Protein AF-F2R884-F1 (afdb_monomer)

Structure (mmCIF, N/CA/C/O backbone):
data_AF-F2R884-F1
#
_entry.id   AF-F2R884-F1
#
loop_
_atom_site.group_PDB
_atom_site.id
_atom_site.type_symbol
_atom_site.label_atom_id
_atom_site.label_alt_id
_atom_site.label_comp_id
_atom_site.label_asym_id
_atom_site.label_entity_id
_atom_site.label_seq_id
_atom_site.pdbx_PDB_ins_code
_atom_site.Cartn_x
_atom_site.Cartn_y
_atom_site.Cartn_z
_atom_site.occupancy
_atom_site.B_iso_or_equiv
_atom_site.auth_seq_id
_atom_site.auth_comp_id
_atom_site.auth_asym_id
_atom_site.auth_atom_id
_atom_site.pdbx_PDB_model_num
ATOM 1 N N . MET A 1 1 ? 2.538 -40.568 57.320 1.00 50.12 1 MET A N 1
ATOM 2 C CA . MET A 1 1 ? 1.533 -40.924 56.294 1.00 50.12 1 MET A CA 1
ATOM 3 C C . MET A 1 1 ? 0.194 -40.373 56.749 1.00 50.12 1 MET A C 1
ATOM 5 O O . MET A 1 1 ? -0.393 -40.930 57.664 1.00 50.12 1 MET A O 1
ATOM 9 N N . SER A 1 2 ? -0.225 -39.241 56.184 1.00 53.94 2 SER A N 1
ATOM 10 C CA . SER A 1 2 ? -1.514 -38.600 56.484 1.00 53.94 2 SER A CA 1
ATOM 11 C C . SER A 1 2 ? -2.508 -38.902 55.355 1.00 53.94 2 SER A C 1
ATOM 13 O O . SER A 1 2 ? -2.082 -38.938 54.199 1.00 53.94 2 SER A O 1
ATOM 15 N N . PRO A 1 3 ? -3.796 -39.155 55.650 1.00 68.25 3 PRO A N 1
ATOM 16 C CA . PRO A 1 3 ? -4.772 -39.566 54.643 1.00 68.25 3 PRO A CA 1
ATOM 17 C C . PRO A 1 3 ? -5.298 -38.382 53.804 1.00 68.25 3 PRO A C 1
ATOM 19 O O . PRO A 1 3 ? -5.238 -37.234 54.251 1.00 68.25 3 PRO A O 1
ATOM 22 N N . PRO A 1 4 ? -5.822 -38.645 52.590 1.00 61.66 4 PRO A N 1
ATOM 23 C CA . PRO A 1 4 ? -6.327 -37.613 51.688 1.00 61.66 4 PRO A CA 1
ATOM 24 C C . PRO A 1 4 ? -7.701 -37.079 52.128 1.00 61.66 4 PRO A C 1
ATOM 26 O O . PRO A 1 4 ? -8.563 -37.832 52.580 1.00 61.66 4 PRO A O 1
ATOM 29 N N . GLY A 1 5 ? -7.896 -35.767 51.965 1.00 52.03 5 GLY A N 1
ATOM 30 C CA . GLY A 1 5 ? -9.143 -35.057 52.265 1.00 52.03 5 GLY A CA 1
ATOM 31 C C . GLY A 1 5 ? -10.307 -35.386 51.310 1.00 52.03 5 GLY A C 1
ATOM 32 O O . GLY A 1 5 ? -10.092 -35.918 50.217 1.00 52.03 5 GLY A O 1
ATOM 33 N N . PRO A 1 6 ? -11.558 -35.088 51.713 1.00 64.19 6 PRO A N 1
ATOM 34 C CA . PRO A 1 6 ? -12.756 -35.553 51.022 1.00 64.19 6 PRO A CA 1
ATOM 35 C C . PRO A 1 6 ? -13.087 -34.750 49.755 1.00 64.19 6 PRO A C 1
ATOM 37 O O . PRO A 1 6 ? -12.944 -33.530 49.689 1.00 64.19 6 PRO A O 1
ATOM 40 N N . ARG A 1 7 ? -13.586 -35.479 48.749 1.00 48.25 7 ARG A N 1
ATOM 41 C CA . ARG A 1 7 ? -14.116 -34.973 47.476 1.00 48.25 7 ARG A CA 1
ATOM 42 C C . ARG A 1 7 ? -15.448 -34.249 47.697 1.00 48.25 7 ARG A C 1
ATOM 44 O O . ARG A 1 7 ? -16.387 -34.835 48.231 1.00 48.25 7 ARG A O 1
ATOM 51 N N . ALA A 1 8 ? -15.546 -33.006 47.231 1.00 50.94 8 ALA A N 1
ATOM 52 C CA . ALA A 1 8 ? -16.794 -32.249 47.215 1.00 50.94 8 ALA A CA 1
ATOM 53 C C . ALA A 1 8 ? -17.752 -32.793 46.136 1.00 50.94 8 ALA A C 1
ATOM 55 O O . ALA A 1 8 ? -17.432 -32.800 44.945 1.00 50.94 8 ALA A O 1
ATOM 56 N N . CYS A 1 9 ? -18.929 -33.250 46.569 1.00 39.53 9 CYS A N 1
ATOM 57 C CA . CYS A 1 9 ? -20.065 -33.576 45.711 1.00 39.53 9 CYS A CA 1
ATOM 58 C C . CYS A 1 9 ? -20.769 -32.282 45.278 1.00 39.53 9 CYS A C 1
ATOM 60 O O . CYS A 1 9 ? -21.218 -31.511 46.122 1.00 39.53 9 CYS A O 1
ATOM 62 N N . TRP A 1 10 ? -20.894 -32.058 43.971 1.00 47.41 10 TRP A N 1
ATOM 63 C CA . TRP A 1 10 ? -21.738 -31.000 43.411 1.00 47.41 10 TRP A CA 1
ATOM 64 C C . TRP A 1 10 ? -23.190 -31.495 43.291 1.00 47.41 10 TRP A C 1
ATOM 66 O O . TRP A 1 10 ? -23.396 -32.604 42.792 1.00 47.41 10 TRP A O 1
ATOM 76 N N . PRO A 1 11 ? -24.209 -30.714 43.694 1.00 54.16 11 PRO A N 1
ATOM 77 C CA . PRO A 1 11 ? -25.603 -31.087 43.489 1.00 54.16 11 PRO A CA 1
ATOM 78 C C . PRO A 1 11 ? -26.050 -30.840 42.039 1.00 54.16 11 PRO A C 1
ATOM 80 O O . PRO A 1 11 ? -25.756 -29.819 41.417 1.00 54.16 11 PRO A O 1
ATOM 83 N N . THR A 1 12 ? -26.785 -31.814 41.511 1.00 49.31 12 THR A N 1
ATOM 84 C CA . THR A 1 12 ? -27.365 -31.868 40.167 1.00 49.31 12 THR A CA 1
ATOM 85 C C . THR A 1 12 ? -28.483 -30.829 40.006 1.00 49.31 12 THR A C 1
ATOM 87 O O . THR A 1 12 ? -29.418 -30.788 40.803 1.00 49.31 12 THR A O 1
ATOM 90 N N . ALA A 1 13 ? -28.421 -30.001 38.959 1.00 51.28 13 ALA A N 1
ATOM 91 C CA . ALA A 1 13 ? -29.473 -29.035 38.636 1.00 51.28 13 ALA A CA 1
ATOM 92 C C . ALA A 1 13 ? -30.754 -29.725 38.106 1.00 51.28 13 ALA A C 1
ATOM 94 O O . ALA A 1 13 ? -30.656 -30.699 37.351 1.00 51.28 13 ALA A O 1
ATOM 95 N N . PRO A 1 14 ? -31.964 -29.223 38.429 1.00 53.72 14 PRO A N 1
ATOM 96 C CA . PRO A 1 14 ? -33.207 -29.821 37.962 1.00 53.72 14 PRO A CA 1
ATOM 97 C C . PRO A 1 14 ? -33.482 -29.522 36.481 1.00 53.72 14 PRO A C 1
ATOM 99 O O . PRO A 1 14 ? -33.358 -28.404 35.974 1.00 53.72 14 PRO A O 1
ATOM 102 N N . ARG A 1 15 ? -33.898 -30.584 35.794 1.00 48.25 15 ARG A N 1
ATOM 103 C CA . ARG A 1 15 ? -34.236 -30.690 34.373 1.00 48.25 15 ARG A CA 1
ATOM 104 C C . ARG A 1 15 ? -35.456 -29.814 34.044 1.00 48.25 15 ARG A C 1
ATOM 106 O O . ARG A 1 15 ? -36.569 -30.127 34.454 1.00 48.25 15 ARG A O 1
ATOM 113 N N . ARG A 1 16 ? -35.270 -28.727 33.283 1.00 49.56 16 ARG A N 1
ATOM 114 C CA . ARG A 1 16 ? -36.383 -27.904 32.771 1.00 49.56 16 ARG A CA 1
ATOM 115 C C . ARG A 1 16 ? -37.205 -28.692 31.748 1.00 49.56 16 ARG A C 1
ATOM 117 O O . ARG A 1 16 ? -36.728 -29.018 30.661 1.00 49.56 16 ARG A O 1
ATOM 124 N N . SER A 1 17 ? -38.454 -28.961 32.100 1.00 43.91 17 SER A N 1
ATOM 125 C CA . SER A 1 17 ? -39.492 -29.521 31.239 1.00 43.91 17 SER A CA 1
ATOM 126 C C . SER A 1 17 ? -39.749 -28.585 30.054 1.00 43.91 17 SER A C 1
ATOM 128 O O . SER A 1 17 ? -40.282 -27.490 30.221 1.00 43.91 17 SER A O 1
ATOM 130 N N . ARG A 1 18 ? -39.366 -28.997 28.841 1.00 52.00 18 ARG A N 1
ATOM 131 C CA . ARG A 1 18 ? -39.794 -28.336 27.599 1.00 52.00 18 ARG A CA 1
ATOM 132 C C . ARG A 1 18 ? -41.280 -28.623 27.391 1.00 52.00 18 ARG A C 1
ATOM 134 O O . ARG A 1 18 ? -41.646 -29.725 26.991 1.00 52.00 18 ARG A O 1
ATOM 141 N N . THR A 1 19 ? -42.129 -27.633 27.635 1.00 50.66 19 THR A N 1
ATOM 142 C CA . THR A 1 19 ? -43.523 -27.625 27.186 1.00 50.66 19 THR A CA 1
ATOM 143 C C . THR A 1 19 ? -43.553 -27.726 25.660 1.00 50.66 19 THR A C 1
ATOM 145 O O . THR A 1 19 ? -43.090 -26.845 24.936 1.00 50.66 19 THR A O 1
ATOM 148 N N . ARG A 1 20 ? -44.053 -28.858 25.159 1.00 53.59 20 ARG A N 1
ATOM 149 C CA . ARG A 1 20 ? -44.262 -29.126 23.734 1.00 53.59 20 ARG A CA 1
ATOM 150 C C . ARG A 1 20 ? -45.570 -28.441 23.328 1.00 53.59 20 ARG A C 1
ATOM 152 O O . ARG A 1 20 ? -46.629 -28.819 23.813 1.00 53.59 20 ARG A O 1
ATOM 159 N N . ILE A 1 21 ? -45.493 -27.421 22.474 1.00 55.50 21 ILE A N 1
ATOM 160 C CA . ILE A 1 21 ? -46.678 -26.736 21.934 1.00 55.50 21 ILE A CA 1
ATOM 161 C C . ILE A 1 21 ? -47.477 -27.734 21.067 1.00 55.50 21 ILE A C 1
ATOM 163 O O . ILE A 1 21 ? -46.872 -28.372 20.195 1.00 55.50 21 ILE A O 1
ATOM 167 N N . PRO A 1 22 ? -48.799 -27.889 21.272 1.00 54.41 22 PRO A N 1
ATOM 168 C CA . PRO A 1 22 ? -49.634 -28.792 20.485 1.00 54.41 22 PRO A CA 1
ATOM 169 C C . PRO A 1 22 ? -49.747 -28.342 19.012 1.00 54.41 22 PRO A C 1
ATOM 171 O O . PRO A 1 22 ? -49.744 -27.143 18.720 1.00 54.41 22 PRO A O 1
ATOM 174 N N . PRO A 1 23 ? -49.847 -29.288 18.057 1.00 57.03 23 PRO A N 1
ATOM 175 C CA . PRO A 1 23 ? -49.779 -29.010 16.617 1.00 57.03 23 PRO A CA 1
ATOM 176 C C . PRO A 1 23 ? -50.943 -28.165 16.069 1.00 57.03 23 PRO A C 1
ATOM 178 O O . PRO A 1 23 ? -50.814 -27.606 14.983 1.00 57.03 23 PRO A O 1
ATOM 181 N N . SER A 1 24 ? -52.033 -28.004 16.820 1.00 52.75 24 SER A N 1
ATOM 182 C CA . SER A 1 24 ? -53.240 -27.266 16.421 1.00 52.75 24 SER A CA 1
ATOM 183 C C . SER A 1 24 ? -53.139 -25.736 16.528 1.00 52.75 24 SER A C 1
ATOM 185 O O . SER A 1 24 ? -54.050 -25.044 16.087 1.00 52.75 24 SER A O 1
ATOM 187 N N . LEU A 1 25 ? -52.040 -25.186 17.064 1.00 50.66 25 LEU A N 1
ATOM 188 C CA . LEU A 1 25 ? -51.822 -23.732 17.201 1.00 50.66 25 LEU A CA 1
ATOM 189 C C . LEU A 1 25 ? -50.754 -23.165 16.247 1.00 50.66 25 LEU A C 1
ATOM 191 O O . LEU A 1 25 ? -50.333 -22.013 16.382 1.00 50.66 25 LEU A O 1
ATOM 195 N N . ARG A 1 26 ? -50.303 -23.942 15.254 1.00 56.16 26 ARG A N 1
ATOM 196 C CA . ARG A 1 26 ? -49.389 -23.441 14.216 1.00 56.16 26 ARG A CA 1
ATOM 197 C C . ARG A 1 26 ? -50.172 -22.643 13.177 1.00 56.16 26 ARG A C 1
ATOM 199 O O . ARG A 1 26 ? -50.812 -23.214 12.302 1.00 56.16 26 ARG A O 1
ATOM 206 N N . ARG A 1 27 ? -50.088 -21.312 13.254 1.00 60.81 27 ARG A N 1
ATOM 207 C CA . ARG A 1 27 ? -50.523 -20.429 12.161 1.00 60.81 27 ARG A CA 1
ATOM 208 C C . ARG A 1 27 ? -49.818 -20.827 10.849 1.00 60.81 27 ARG A C 1
ATOM 210 O O . ARG A 1 27 ? -48.623 -21.139 10.892 1.00 60.81 27 ARG A O 1
ATOM 217 N N . PRO A 1 28 ? -50.508 -20.797 9.695 1.00 57.03 28 PRO A N 1
ATOM 218 C CA . PRO A 1 28 ? -49.872 -21.044 8.407 1.00 57.03 28 PRO A CA 1
ATOM 219 C C . PRO A 1 28 ? -48.784 -19.994 8.153 1.00 57.03 28 PRO A C 1
ATOM 221 O O . PRO A 1 28 ? -48.992 -18.796 8.356 1.00 57.03 28 PRO A O 1
ATOM 224 N N . ARG A 1 29 ? -47.598 -20.453 7.736 1.00 58.25 29 ARG A N 1
ATOM 225 C CA . ARG A 1 29 ? -46.526 -19.571 7.259 1.00 58.25 29 ARG A CA 1
ATOM 226 C C . ARG A 1 29 ? -47.038 -18.814 6.025 1.00 58.25 29 ARG A C 1
ATOM 228 O O . ARG A 1 29 ? -47.559 -19.469 5.122 1.00 58.25 29 ARG A O 1
ATOM 235 N N . PRO A 1 30 ? -46.873 -17.484 5.943 1.00 52.50 30 PRO A N 1
ATOM 236 C CA . PRO A 1 30 ? -47.137 -16.770 4.702 1.00 52.50 30 PRO A CA 1
ATOM 237 C C . PRO A 1 30 ? -46.173 -17.271 3.610 1.00 52.50 30 PRO A C 1
ATOM 239 O O . PRO A 1 30 ? -45.035 -17.638 3.933 1.00 52.50 30 PRO A O 1
ATOM 242 N N . PRO A 1 31 ? -46.594 -17.311 2.333 1.00 53.00 31 PRO A N 1
ATOM 243 C CA . PRO A 1 31 ? -45.703 -17.676 1.242 1.00 53.00 31 PRO A CA 1
ATOM 244 C C . PRO A 1 31 ? -44.512 -16.716 1.219 1.00 53.00 31 PRO A C 1
ATOM 246 O O . PRO A 1 31 ? -44.670 -15.501 1.360 1.00 53.00 31 PRO A O 1
ATOM 249 N N . ALA A 1 32 ? -43.310 -17.276 1.077 1.00 51.50 32 ALA A N 1
ATOM 250 C CA . ALA A 1 32 ? -42.081 -16.507 0.991 1.00 51.50 32 ALA A CA 1
ATOM 251 C C . ALA A 1 32 ? -42.190 -15.511 -0.171 1.00 51.50 32 ALA A C 1
ATOM 253 O O . ALA A 1 32 ? -42.235 -15.896 -1.340 1.00 51.50 32 ALA A O 1
ATOM 254 N N . ARG A 1 33 ? -42.240 -14.219 0.157 1.00 45.69 33 ARG A N 1
ATOM 255 C CA . ARG A 1 33 ? -42.081 -13.143 -0.817 1.00 45.69 33 ARG A CA 1
ATOM 256 C C . ARG A 1 33 ? -40.663 -13.284 -1.377 1.00 45.69 33 ARG A C 1
ATOM 258 O O . ARG A 1 33 ? -39.701 -13.033 -0.654 1.00 45.69 33 ARG A O 1
ATOM 265 N N . ARG A 1 34 ? -40.527 -13.746 -2.626 1.00 45.66 34 ARG A N 1
ATOM 266 C CA . ARG A 1 34 ? -39.253 -13.694 -3.360 1.00 45.66 34 ARG A CA 1
ATOM 267 C C . ARG A 1 34 ? -38.768 -12.246 -3.317 1.00 45.66 34 ARG A C 1
ATOM 269 O O . ARG A 1 34 ? -39.457 -11.356 -3.811 1.00 45.66 34 ARG A O 1
ATOM 276 N N . ALA A 1 35 ? -37.619 -12.016 -2.688 1.00 42.22 35 ALA A N 1
ATOM 277 C CA . ALA A 1 35 ? -36.918 -10.750 -2.815 1.00 42.22 35 ALA A CA 1
ATOM 278 C C . ALA A 1 35 ? -36.532 -10.575 -4.296 1.00 42.22 35 ALA A C 1
ATOM 280 O O . ALA A 1 35 ? -35.948 -11.500 -4.868 1.00 42.22 35 ALA A O 1
ATOM 281 N N . PRO A 1 36 ? -36.867 -9.449 -4.944 1.00 40.50 36 PRO A N 1
ATOM 282 C CA . PRO A 1 36 ? -36.338 -9.152 -6.264 1.00 40.50 36 PRO A CA 1
ATOM 283 C C . PRO A 1 36 ? -34.868 -8.749 -6.093 1.00 40.50 36 PRO A C 1
ATOM 285 O O . PRO A 1 36 ? -34.571 -7.836 -5.325 1.00 40.50 36 PRO A O 1
ATOM 288 N N . GLY A 1 37 ? -33.952 -9.449 -6.769 1.00 43.84 37 GLY A N 1
ATOM 289 C CA . GLY A 1 37 ? -32.538 -9.053 -6.834 1.00 43.84 37 GLY A CA 1
ATOM 290 C C . GLY A 1 37 ? -31.497 -10.105 -6.443 1.00 43.84 37 GLY A C 1
ATOM 291 O O . GLY A 1 37 ? -30.348 -9.742 -6.233 1.00 43.84 37 GLY A O 1
ATOM 292 N N . ALA A 1 38 ? -31.855 -11.390 -6.348 1.00 39.78 38 ALA A N 1
ATOM 293 C CA . ALA A 1 38 ? -30.874 -12.471 -6.170 1.00 39.78 38 ALA A CA 1
ATOM 294 C C . ALA A 1 38 ? -30.360 -13.058 -7.501 1.00 39.78 38 ALA A C 1
ATOM 296 O O . ALA A 1 38 ? -29.756 -14.128 -7.502 1.00 39.78 38 ALA A O 1
ATOM 297 N N . ASP A 1 39 ? -30.591 -12.374 -8.624 1.00 43.12 39 ASP A N 1
ATOM 298 C CA . ASP A 1 39 ? -30.048 -12.774 -9.915 1.00 43.12 39 ASP A CA 1
ATOM 299 C C . ASP A 1 39 ? -28.747 -12.012 -10.179 1.00 43.12 39 ASP A C 1
ATOM 301 O O . ASP A 1 39 ? -28.740 -10.800 -10.371 1.00 43.12 39 ASP A O 1
ATOM 305 N N . HIS A 1 40 ? -27.658 -12.784 -10.201 1.00 47.19 40 HIS A N 1
ATOM 306 C CA . HIS A 1 40 ? -26.348 -12.436 -10.750 1.00 47.19 40 HIS A CA 1
ATOM 307 C C . HIS A 1 40 ? -25.567 -11.380 -9.956 1.00 47.19 40 HIS A C 1
ATOM 309 O O . HIS A 1 40 ? -25.416 -10.235 -10.370 1.00 47.19 40 HIS A O 1
ATOM 315 N N . ALA A 1 41 ? -24.942 -11.808 -8.854 1.00 42.19 41 ALA A N 1
ATOM 316 C CA . ALA A 1 41 ? -23.648 -11.229 -8.506 1.00 42.19 41 ALA A CA 1
ATOM 317 C C . ALA A 1 41 ? -22.659 -11.691 -9.596 1.00 42.19 41 ALA A C 1
ATOM 319 O O . ALA A 1 41 ? -22.384 -12.892 -9.661 1.00 42.19 41 ALA A O 1
ATOM 320 N N . PRO A 1 42 ? -22.183 -10.813 -10.500 1.00 47.88 42 PRO A N 1
ATOM 321 C CA . PRO A 1 42 ? -21.212 -11.229 -11.500 1.00 47.88 42 PRO A CA 1
ATOM 322 C C . PRO A 1 42 ? -19.953 -11.716 -10.784 1.00 47.88 42 PRO A C 1
ATOM 324 O O . PRO A 1 42 ? -19.590 -11.215 -9.714 1.00 47.88 42 PRO A O 1
ATOM 327 N N . ALA A 1 43 ? -19.320 -12.735 -11.357 1.00 46.69 43 ALA A N 1
ATOM 328 C CA . ALA A 1 43 ? -18.087 -13.280 -10.827 1.00 46.69 43 ALA A CA 1
ATOM 329 C C . ALA A 1 43 ? -17.082 -12.138 -10.625 1.00 46.69 43 ALA A C 1
ATOM 331 O O . ALA A 1 43 ? -16.815 -11.358 -11.537 1.00 46.69 43 ALA A O 1
ATOM 332 N N . ARG A 1 44 ? -16.514 -12.062 -9.418 1.00 53.97 44 ARG A N 1
ATOM 333 C CA . ARG A 1 44 ? -15.515 -11.070 -8.972 1.00 53.97 44 ARG A CA 1
ATOM 334 C C . ARG A 1 44 ? -14.228 -11.058 -9.821 1.00 53.97 44 ARG A C 1
ATOM 336 O O . ARG A 1 44 ? -13.308 -10.313 -9.518 1.00 53.97 44 ARG A O 1
ATOM 343 N N . THR A 1 45 ? -14.175 -11.919 -10.832 1.00 53.31 45 THR A N 1
ATOM 344 C CA . THR A 1 45 ? -13.065 -12.214 -11.730 1.00 53.31 45 THR A CA 1
ATOM 345 C C . THR A 1 45 ? -13.283 -11.687 -13.149 1.00 53.31 45 THR A C 1
ATOM 347 O O . THR A 1 45 ? -12.408 -11.898 -13.976 1.00 53.31 45 THR A O 1
ATOM 350 N N . ASP A 1 46 ? -14.427 -11.064 -13.475 1.00 51.31 46 ASP A N 1
ATOM 351 C CA . ASP A 1 46 ? -14.614 -10.414 -14.782 1.00 51.31 46 ASP A CA 1
ATOM 352 C C . ASP A 1 46 ? -14.027 -8.986 -14.751 1.00 51.31 46 ASP A C 1
ATOM 354 O O . ASP A 1 46 ? -14.577 -8.123 -14.055 1.00 51.31 46 ASP A O 1
ATOM 358 N N . PRO A 1 47 ? -12.955 -8.692 -15.515 1.00 55.09 47 PRO A N 1
ATOM 359 C CA . PRO A 1 47 ? -12.320 -7.372 -15.547 1.00 55.09 47 PRO A CA 1
ATOM 360 C C . PRO A 1 47 ? -13.282 -6.239 -15.943 1.00 55.09 47 PRO A C 1
ATOM 362 O O . PRO A 1 47 ? -13.124 -5.094 -15.517 1.00 55.09 47 PRO A O 1
ATOM 365 N N . ARG A 1 48 ? -14.344 -6.542 -16.705 1.00 59.41 48 ARG A N 1
ATOM 366 C CA . ARG A 1 48 ? -15.344 -5.549 -17.144 1.00 59.41 48 ARG A CA 1
ATOM 367 C C . ARG A 1 48 ? -16.261 -5.080 -16.016 1.00 59.41 48 ARG A C 1
ATOM 369 O O . ARG A 1 48 ? -16.869 -4.014 -16.121 1.00 59.41 48 ARG A O 1
ATOM 376 N N . TYR A 1 49 ? -16.349 -5.839 -14.924 1.00 57.91 49 TYR A N 1
ATOM 377 C CA . TYR A 1 49 ? -17.119 -5.446 -13.746 1.00 57.91 49 TYR A CA 1
ATOM 378 C C . TYR A 1 49 ? -16.524 -4.204 -13.070 1.00 57.91 49 TYR A C 1
ATOM 380 O O . TYR A 1 49 ? -17.258 -3.308 -12.642 1.00 57.91 49 TYR A O 1
ATOM 388 N N . TRP A 1 50 ? -15.193 -4.104 -13.025 1.00 55.34 50 TRP A N 1
ATOM 389 C CA . TRP A 1 50 ? -14.514 -2.977 -12.394 1.00 55.34 50 TRP A CA 1
ATOM 390 C C . TRP A 1 50 ? -14.646 -1.691 -13.213 1.00 55.34 50 TRP A C 1
ATOM 392 O O . TRP A 1 50 ? -14.871 -0.629 -12.634 1.00 55.34 50 TRP A O 1
ATOM 402 N N . SER A 1 51 ? -14.631 -1.772 -14.548 1.00 57.34 51 SER A N 1
ATOM 403 C CA . SER A 1 51 ? -14.783 -0.600 -15.425 1.00 57.34 51 SER A CA 1
ATOM 404 C C . SER A 1 51 ? -16.136 0.105 -15.253 1.00 57.34 51 SER A C 1
ATOM 406 O O . SER A 1 51 ? -16.196 1.333 -15.254 1.00 57.34 51 SER A O 1
ATOM 408 N N . HIS A 1 52 ? -17.226 -0.644 -15.049 1.00 55.00 52 HIS A N 1
ATOM 409 C CA . HIS A 1 52 ? -18.548 -0.056 -14.796 1.00 55.00 52 HIS A CA 1
ATOM 410 C C . HIS A 1 52 ? -18.719 0.452 -13.358 1.00 55.00 52 HIS A C 1
ATOM 412 O O . HIS A 1 52 ? -19.406 1.452 -13.145 1.00 55.00 52 HIS A O 1
ATOM 418 N N . ALA A 1 53 ? -18.084 -0.195 -12.376 1.00 55.22 53 ALA A N 1
ATOM 419 C CA . ALA A 1 53 ? -18.131 0.231 -10.978 1.00 55.22 53 ALA A CA 1
ATOM 420 C C . ALA A 1 53 ? -17.364 1.543 -10.722 1.00 55.22 53 ALA A C 1
ATOM 422 O O . ALA A 1 53 ? -17.740 2.290 -9.823 1.00 55.22 53 ALA A O 1
ATOM 423 N N . LEU A 1 54 ? -16.329 1.840 -11.514 1.00 57.03 54 LEU A N 1
ATOM 424 C CA . LEU A 1 54 ? -15.519 3.062 -11.405 1.00 57.03 54 LEU A CA 1
ATOM 425 C C . LEU A 1 54 ? -16.198 4.320 -11.984 1.00 57.03 54 LEU A C 1
ATOM 427 O O . LEU A 1 54 ? -15.790 5.430 -11.659 1.00 57.03 54 LEU A O 1
ATOM 431 N N . ASN A 1 55 ? -17.242 4.163 -12.806 1.00 63.91 55 ASN A N 1
ATOM 432 C CA . ASN A 1 55 ? -17.942 5.280 -13.459 1.00 63.91 55 ASN A CA 1
ATOM 433 C C . ASN A 1 55 ? -19.196 5.763 -12.707 1.00 63.91 55 ASN A C 1
ATOM 435 O O . ASN A 1 55 ? -19.866 6.688 -13.165 1.00 63.91 55 ASN A O 1
ATOM 439 N N . GLN A 1 56 ? -19.542 5.158 -11.567 1.00 65.00 56 GLN A N 1
ATOM 440 C CA . GLN A 1 56 ? -20.644 5.620 -10.719 1.00 65.00 56 GLN A CA 1
ATOM 441 C C . GLN A 1 56 ? -20.093 6.383 -9.517 1.00 65.00 56 GLN A C 1
ATOM 443 O O . GLN A 1 56 ? -19.284 5.855 -8.756 1.00 65.00 56 GLN A O 1
ATOM 448 N N . GLN A 1 57 ? -20.549 7.622 -9.326 1.00 65.88 57 GLN A N 1
ATOM 449 C CA . GLN A 1 57 ? -20.086 8.459 -8.223 1.00 65.88 57 GLN A CA 1
ATOM 450 C C . GLN A 1 57 ? -20.598 7.894 -6.882 1.00 65.88 57 GLN A C 1
ATOM 452 O O . GLN A 1 57 ? -21.814 7.810 -6.681 1.00 65.88 57 GLN A O 1
ATOM 457 N N . PRO A 1 58 ? -19.716 7.486 -5.952 1.00 77.12 58 PRO A N 1
ATOM 458 C CA . PRO A 1 58 ? -20.134 6.951 -4.660 1.00 77.12 58 PRO A CA 1
ATOM 459 C C . PRO A 1 58 ? -20.759 8.037 -3.777 1.00 77.12 58 PRO A C 1
ATOM 461 O O . PRO A 1 58 ? -20.377 9.206 -3.809 1.00 77.12 58 PRO A O 1
ATOM 464 N N . THR A 1 59 ? -21.694 7.636 -2.917 1.00 82.25 59 THR A N 1
ATOM 465 C CA . THR A 1 59 ? -22.218 8.516 -1.862 1.00 82.25 59 THR A CA 1
ATOM 466 C C . THR A 1 59 ? -21.202 8.648 -0.721 1.00 82.25 59 THR A C 1
ATOM 468 O O . THR A 1 59 ? -20.399 7.732 -0.525 1.00 82.25 59 THR A O 1
ATOM 471 N N . PRO A 1 60 ? -21.263 9.697 0.125 1.00 81.25 60 PRO A N 1
ATOM 472 C CA . PRO A 1 60 ? -20.342 9.846 1.259 1.00 81.25 60 PRO A CA 1
ATOM 473 C C . PRO A 1 60 ? -20.285 8.612 2.174 1.00 81.25 60 PRO A C 1
ATOM 475 O O . PRO A 1 60 ? -19.213 8.197 2.602 1.00 81.25 60 PRO A O 1
ATOM 478 N N . ARG A 1 61 ? -21.431 7.951 2.398 1.00 82.31 61 ARG A N 1
ATOM 479 C CA . ARG A 1 61 ? -21.533 6.729 3.218 1.00 82.31 61 ARG A CA 1
ATOM 480 C C . ARG A 1 61 ? -20.829 5.514 2.602 1.00 82.31 61 ARG A C 1
ATOM 482 O O . ARG A 1 61 ? -20.492 4.579 3.319 1.00 82.31 61 ARG A O 1
ATOM 489 N N . THR A 1 62 ? -20.635 5.505 1.285 1.00 88.88 62 THR A N 1
ATOM 490 C CA . THR A 1 62 ? -20.039 4.385 0.533 1.00 88.88 62 THR A CA 1
ATOM 491 C C . THR A 1 62 ? -18.651 4.704 -0.020 1.00 88.88 62 THR A C 1
ATOM 493 O O . THR A 1 62 ? -17.986 3.813 -0.544 1.00 88.88 62 THR A O 1
ATOM 496 N N . TYR A 1 63 ? -18.181 5.941 0.154 1.00 87.44 63 TYR A N 1
ATOM 497 C CA . TYR A 1 63 ? -16.927 6.435 -0.405 1.00 87.44 63 TYR A CA 1
ATOM 498 C C . TYR A 1 63 ? -15.710 5.610 0.030 1.00 87.44 63 TYR A C 1
ATOM 500 O O . TYR A 1 63 ? -14.915 5.207 -0.813 1.00 87.44 63 TYR A O 1
ATOM 508 N N . GLY A 1 64 ? -15.594 5.272 1.319 1.00 88.31 64 GLY A N 1
ATOM 509 C CA . GLY A 1 64 ? -14.473 4.459 1.813 1.00 88.31 64 GLY A CA 1
ATOM 510 C C . GLY A 1 64 ? -14.429 3.057 1.193 1.00 88.31 64 GLY A C 1
ATOM 511 O O . GLY A 1 64 ? -13.384 2.609 0.727 1.00 88.31 64 GLY A O 1
ATOM 512 N N . ALA A 1 65 ? -15.582 2.385 1.110 1.00 89.06 65 ALA A N 1
ATOM 513 C CA . ALA A 1 65 ? -15.685 1.066 0.484 1.00 89.06 65 ALA A CA 1
ATOM 514 C C . ALA A 1 65 ? -15.401 1.117 -1.027 1.00 89.06 65 ALA A C 1
ATOM 516 O O . ALA A 1 65 ? -14.778 0.205 -1.573 1.00 89.06 65 ALA A O 1
ATOM 517 N N . TYR A 1 66 ? -15.834 2.189 -1.694 1.00 89.75 66 TYR A N 1
ATOM 518 C CA . TYR A 1 66 ? -15.502 2.453 -3.089 1.00 89.75 66 TYR A CA 1
ATOM 519 C C . TYR A 1 66 ? -13.991 2.623 -3.284 1.00 89.75 66 TYR A C 1
ATOM 521 O O . TYR A 1 66 ? -13.426 1.994 -4.176 1.00 89.75 66 TYR A O 1
ATOM 529 N N . GLN A 1 67 ? -13.320 3.397 -2.427 1.00 90.88 67 GLN A N 1
ATOM 530 C CA . GLN A 1 67 ? -11.878 3.615 -2.551 1.00 90.88 67 GLN A CA 1
ATOM 531 C C . GLN A 1 67 ? -11.073 2.333 -2.340 1.00 90.88 67 GLN A C 1
ATOM 533 O O . GLN A 1 67 ? -10.221 2.014 -3.165 1.00 90.88 67 GLN A O 1
ATOM 538 N N . ALA A 1 68 ? -11.397 1.539 -1.316 1.00 90.75 68 ALA A N 1
ATOM 539 C CA . ALA A 1 68 ? -10.740 0.249 -1.091 1.00 90.75 68 ALA A CA 1
ATOM 540 C C . ALA A 1 68 ? -10.861 -0.684 -2.311 1.00 90.75 68 ALA A C 1
ATOM 542 O O . ALA A 1 68 ? -9.908 -1.349 -2.709 1.00 90.75 68 ALA A O 1
ATOM 543 N N . ARG A 1 69 ? -12.036 -0.696 -2.945 1.00 91.56 69 ARG A N 1
ATOM 544 C CA . ARG A 1 69 ? -12.306 -1.479 -4.153 1.00 91.56 69 ARG A CA 1
ATOM 545 C C . ARG A 1 69 ? -11.566 -0.951 -5.384 1.00 91.56 69 ARG A C 1
ATOM 547 O O . ARG A 1 69 ? -11.052 -1.745 -6.161 1.00 91.56 69 ARG A O 1
ATOM 554 N N . SER A 1 70 ? -11.516 0.368 -5.551 1.00 91.62 70 SER A N 1
ATOM 555 C CA . SER A 1 70 ? -10.779 1.033 -6.630 1.00 91.62 70 SER A CA 1
ATOM 556 C C . SER A 1 70 ? -9.281 0.724 -6.554 1.00 91.62 70 SER A C 1
ATOM 558 O O . SER A 1 70 ? -8.673 0.422 -7.577 1.00 91.62 70 SER A O 1
ATOM 560 N N . ILE A 1 71 ? -8.698 0.725 -5.349 1.00 91.69 71 ILE A N 1
ATOM 561 C CA . ILE A 1 71 ? -7.292 0.351 -5.132 1.00 91.69 71 ILE A CA 1
ATOM 562 C C . ILE A 1 71 ? -7.047 -1.096 -5.570 1.00 91.69 71 ILE A C 1
ATOM 564 O O . ILE A 1 71 ? -6.152 -1.333 -6.375 1.00 91.69 71 ILE A O 1
ATOM 568 N N . ALA A 1 72 ? -7.868 -2.043 -5.104 1.00 91.19 72 ALA A N 1
ATOM 569 C CA . ALA A 1 72 ? -7.734 -3.450 -5.487 1.00 91.19 72 ALA A CA 1
ATOM 570 C C . ALA A 1 72 ? -7.801 -3.639 -7.014 1.00 91.19 72 ALA A C 1
ATOM 572 O O . ALA A 1 72 ? -6.912 -4.250 -7.594 1.00 91.19 72 ALA A O 1
ATOM 573 N N . ALA A 1 73 ? -8.782 -3.017 -7.678 1.00 90.94 73 ALA A N 1
ATOM 574 C CA . ALA A 1 73 ? -8.921 -3.103 -9.131 1.00 90.94 73 ALA A CA 1
ATOM 575 C C . ALA A 1 73 ? -7.716 -2.513 -9.891 1.00 90.94 73 ALA A C 1
ATOM 577 O O . ALA A 1 73 ? -7.321 -3.031 -10.932 1.00 90.94 73 ALA A O 1
ATOM 578 N N . ARG A 1 74 ? -7.109 -1.431 -9.384 1.00 91.69 74 ARG A N 1
ATOM 579 C CA . ARG A 1 74 ? -5.903 -0.840 -9.990 1.00 91.69 74 ARG A CA 1
ATOM 580 C C . ARG A 1 74 ? -4.689 -1.756 -9.861 1.00 91.69 74 ARG A C 1
ATOM 582 O O . ARG A 1 74 ? -3.920 -1.848 -10.813 1.00 91.69 74 ARG A O 1
ATOM 589 N N . LEU A 1 75 ? -4.532 -2.431 -8.722 1.00 91.94 75 LEU A N 1
ATOM 590 C CA . LEU A 1 75 ? -3.467 -3.417 -8.523 1.00 91.94 75 LEU A CA 1
ATOM 591 C C . LEU A 1 75 ? -3.658 -4.635 -9.434 1.00 91.94 75 LEU A C 1
ATOM 593 O O . LEU A 1 75 ? -2.693 -5.082 -10.049 1.00 91.94 75 LEU A O 1
ATOM 597 N N . ASP A 1 76 ? -4.895 -5.111 -9.596 1.00 92.56 76 ASP A N 1
ATOM 598 C CA . ASP A 1 76 ? -5.214 -6.201 -10.524 1.00 92.56 76 ASP A CA 1
ATOM 599 C C . ASP A 1 76 ? -4.858 -5.821 -11.972 1.00 92.56 76 ASP A C 1
ATOM 601 O O . ASP A 1 76 ? -4.154 -6.563 -12.655 1.00 92.56 76 ASP A O 1
ATOM 605 N N . HIS A 1 77 ? -5.257 -4.627 -12.426 1.00 90.38 77 HIS A N 1
ATOM 606 C CA . HIS A 1 77 ? -4.907 -4.135 -13.764 1.00 90.38 77 HIS A CA 1
ATOM 607 C C . HIS A 1 77 ? -3.395 -3.983 -13.968 1.00 90.38 77 HIS A C 1
ATOM 609 O O . HIS A 1 77 ? -2.887 -4.271 -15.052 1.00 90.38 77 HIS A O 1
ATOM 615 N N . LEU A 1 78 ? -2.666 -3.527 -12.945 1.00 90.19 78 LEU A N 1
ATOM 616 C CA . LEU A 1 78 ? -1.210 -3.449 -13.006 1.00 90.19 78 LEU A CA 1
ATOM 617 C C . LEU A 1 78 ? -0.603 -4.850 -13.154 1.00 90.19 78 LEU A C 1
ATOM 619 O O . LEU A 1 78 ? 0.250 -5.057 -14.010 1.00 90.19 78 LEU A O 1
ATOM 623 N N . ASN A 1 79 ? -1.081 -5.833 -12.394 1.00 90.12 79 ASN A N 1
ATOM 624 C CA . ASN A 1 79 ? -0.616 -7.213 -12.506 1.00 90.12 79 ASN A CA 1
ATOM 625 C C . ASN A 1 79 ? -0.900 -7.817 -13.898 1.00 90.12 79 ASN A C 1
ATOM 627 O O . ASN A 1 79 ? -0.043 -8.477 -14.488 1.00 90.12 79 ASN A O 1
ATOM 631 N N . GLU A 1 80 ? -2.074 -7.547 -14.473 1.00 90.00 80 GLU A N 1
ATOM 632 C CA . GLU A 1 80 ? -2.404 -7.932 -15.853 1.00 90.00 80 GLU A CA 1
ATOM 633 C C . GLU A 1 80 ? -1.485 -7.265 -16.889 1.00 90.00 80 GLU A C 1
ATOM 635 O O . GLU A 1 80 ? -1.111 -7.887 -17.885 1.00 90.00 80 GLU A O 1
ATOM 640 N N . TYR A 1 81 ? -1.106 -6.003 -16.670 1.00 86.19 81 TYR A N 1
ATOM 641 C CA . TYR A 1 81 ? -0.146 -5.303 -17.523 1.00 86.19 81 TYR A CA 1
ATOM 642 C C . TYR A 1 81 ? 1.239 -5.964 -17.464 1.00 86.19 81 TYR A C 1
ATOM 644 O O . TYR A 1 81 ? 1.812 -6.263 -18.512 1.00 86.19 81 TYR A O 1
ATOM 652 N N . LEU A 1 82 ? 1.739 -6.260 -16.259 1.00 86.56 82 LEU A N 1
ATOM 653 C CA . LEU A 1 82 ? 3.065 -6.851 -16.038 1.00 86.56 82 LEU A CA 1
ATOM 654 C C . LEU A 1 82 ? 3.197 -8.276 -16.599 1.00 86.56 82 LEU A C 1
ATOM 656 O O . LEU A 1 82 ? 4.280 -8.685 -17.007 1.00 86.56 82 LEU A O 1
ATOM 660 N N . THR A 1 83 ? 2.102 -9.036 -16.642 1.00 86.75 83 THR A N 1
ATOM 661 C CA . THR A 1 83 ? 2.088 -10.442 -17.089 1.00 86.75 83 THR A CA 1
ATOM 662 C C . THR A 1 83 ? 1.812 -10.616 -18.585 1.00 86.75 83 THR A C 1
ATOM 664 O O . THR A 1 83 ? 1.811 -11.741 -19.095 1.00 86.75 83 THR A O 1
ATOM 667 N N . ARG A 1 84 ? 1.585 -9.522 -19.324 1.00 85.62 84 ARG A N 1
ATOM 668 C CA . ARG A 1 84 ? 1.274 -9.575 -20.755 1.00 85.62 84 ARG A CA 1
ATOM 669 C C . ARG A 1 84 ? 2.493 -10.039 -21.576 1.00 85.62 84 ARG A C 1
ATOM 671 O O . ARG A 1 84 ? 3.577 -9.483 -21.407 1.00 85.62 84 ARG A O 1
ATOM 678 N N . PRO A 1 85 ? 2.327 -10.986 -22.522 1.00 82.69 85 PRO A N 1
ATOM 679 C CA . PRO A 1 85 ? 3.394 -11.375 -23.442 1.00 82.69 85 PRO A CA 1
ATOM 680 C C . PRO A 1 85 ? 3.915 -10.187 -24.259 1.00 82.69 85 PRO A C 1
ATOM 682 O O . PRO A 1 85 ? 3.126 -9.374 -24.740 1.00 82.69 85 PRO A O 1
ATOM 685 N N . GLY A 1 86 ? 5.234 -10.117 -24.458 1.00 77.75 86 GLY A N 1
ATOM 686 C CA . GLY A 1 86 ? 5.864 -8.996 -25.166 1.00 77.75 86 GLY A CA 1
ATOM 687 C C . GLY A 1 86 ? 5.950 -7.722 -24.322 1.00 77.75 86 GLY A C 1
ATOM 688 O O . GLY A 1 86 ? 5.838 -6.627 -24.867 1.00 77.75 86 GLY A O 1
ATOM 689 N N . THR A 1 87 ? 6.105 -7.890 -23.006 1.00 67.75 87 THR A N 1
ATOM 690 C CA . THR A 1 87 ? 6.263 -6.852 -21.986 1.00 67.75 87 THR A CA 1
ATOM 691 C C . THR A 1 87 ? 7.086 -5.659 -22.504 1.00 67.75 87 THR A C 1
ATOM 693 O O . THR A 1 87 ? 8.242 -5.854 -22.890 1.00 67.75 87 THR A O 1
ATOM 696 N N . PRO A 1 88 ? 6.509 -4.440 -22.557 1.00 71.50 88 PRO A N 1
ATOM 697 C CA . PRO A 1 88 ? 7.205 -3.260 -23.064 1.00 71.50 88 PRO A CA 1
ATOM 698 C C . PRO A 1 88 ? 8.517 -3.000 -22.302 1.00 71.50 88 PRO A C 1
ATOM 700 O O . PRO A 1 88 ? 8.556 -3.262 -21.094 1.00 71.50 88 PRO A O 1
ATOM 703 N N . PRO A 1 89 ? 9.576 -2.474 -22.952 1.00 67.44 89 PRO A N 1
ATOM 704 C CA . PRO A 1 89 ? 10.864 -2.169 -22.305 1.00 67.44 89 PRO A CA 1
ATOM 705 C C . PRO A 1 89 ? 10.737 -1.313 -21.032 1.00 67.44 89 PRO A C 1
ATOM 707 O O . PRO A 1 89 ? 11.472 -1.472 -20.064 1.00 67.44 89 PRO A O 1
ATOM 710 N N . ASP A 1 90 ? 9.733 -0.452 -21.021 1.00 76.81 90 ASP A N 1
ATOM 711 C CA . ASP A 1 90 ? 9.311 0.470 -19.975 1.00 76.81 90 ASP A CA 1
ATOM 712 C C . ASP A 1 90 ? 8.676 -0.220 -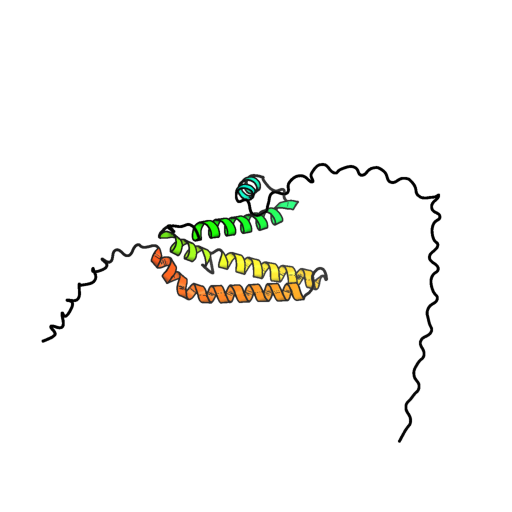18.748 1.00 76.81 90 ASP A C 1
ATOM 714 O O . ASP A 1 90 ? 8.431 0.414 -17.728 1.00 76.81 90 ASP A O 1
ATOM 718 N N . THR A 1 91 ? 8.489 -1.539 -18.759 1.00 84.25 91 THR A N 1
ATOM 719 C CA . THR A 1 91 ? 7.902 -2.264 -17.619 1.00 84.25 91 THR A CA 1
ATOM 720 C C . THR A 1 91 ? 8.804 -2.274 -16.384 1.00 84.25 91 THR A C 1
ATOM 722 O O . THR A 1 91 ? 8.316 -2.154 -15.263 1.00 84.25 91 THR A O 1
ATOM 725 N N . VAL A 1 92 ? 10.125 -2.356 -16.565 1.00 84.62 92 VAL A N 1
ATOM 726 C CA . VAL A 1 92 ? 11.082 -2.286 -15.442 1.00 84.62 92 VAL A CA 1
ATOM 727 C C . VAL A 1 92 ? 11.016 -0.912 -14.766 1.00 84.62 92 VAL A C 1
ATOM 729 O O . VAL A 1 92 ? 11.048 -0.804 -13.543 1.00 84.62 92 VAL A O 1
ATOM 732 N N . ALA A 1 93 ? 10.819 0.133 -15.566 1.00 82.81 93 ALA A N 1
ATOM 733 C CA . ALA A 1 93 ? 10.640 1.498 -15.100 1.00 82.81 93 ALA A CA 1
ATOM 734 C C . ALA A 1 93 ? 9.339 1.709 -14.316 1.00 82.81 93 ALA A C 1
ATOM 736 O O . ALA A 1 93 ? 9.322 2.518 -13.390 1.00 82.81 93 ALA A O 1
ATOM 737 N N . VAL A 1 94 ? 8.268 1.001 -14.688 1.00 87.44 94 VAL A N 1
ATOM 738 C CA . VAL A 1 94 ? 6.999 0.986 -13.945 1.00 87.44 94 VAL A CA 1
ATOM 739 C C . VAL A 1 94 ? 7.185 0.320 -12.582 1.00 87.44 94 VAL A C 1
ATOM 741 O O . VAL A 1 94 ? 6.642 0.803 -11.595 1.00 87.44 94 VAL A O 1
ATOM 744 N N . LEU A 1 95 ? 7.972 -0.759 -12.498 1.00 90.25 95 LEU A N 1
ATOM 745 C CA . LEU A 1 95 ? 8.270 -1.399 -11.213 1.00 90.25 95 LEU A CA 1
ATOM 746 C C . LEU A 1 95 ? 9.038 -0.465 -10.272 1.00 90.25 95 LEU A C 1
ATOM 748 O O . LEU A 1 95 ? 8.741 -0.465 -9.082 1.00 90.25 95 LEU A O 1
ATOM 752 N N . ALA A 1 96 ? 9.949 0.364 -10.794 1.00 90.62 96 ALA A N 1
ATOM 753 C CA . ALA A 1 96 ? 10.627 1.384 -9.991 1.00 90.62 96 ALA A CA 1
ATOM 754 C C . ALA A 1 96 ? 9.622 2.347 -9.326 1.00 90.62 96 ALA A C 1
ATOM 756 O O . ALA A 1 96 ? 9.681 2.541 -8.119 1.00 90.62 96 ALA A O 1
ATOM 757 N N . ASP A 1 97 ? 8.641 2.869 -10.076 1.00 90.38 97 ASP A N 1
ATOM 758 C CA . ASP A 1 97 ? 7.615 3.770 -9.518 1.00 90.38 97 ASP A CA 1
ATOM 759 C C . ASP A 1 97 ? 6.685 3.061 -8.520 1.00 90.38 97 ASP A C 1
ATOM 761 O O . ASP A 1 97 ? 6.182 3.662 -7.575 1.00 90.38 97 ASP A O 1
ATOM 765 N N . VAL A 1 98 ? 6.398 1.775 -8.735 1.00 93.38 98 VAL A N 1
ATOM 766 C CA . VAL A 1 98 ? 5.524 0.993 -7.847 1.00 93.38 98 VAL A CA 1
ATOM 767 C C . VAL A 1 98 ? 6.204 0.735 -6.506 1.00 93.38 98 VAL A C 1
ATOM 769 O O . VAL A 1 98 ? 5.547 0.833 -5.465 1.00 93.38 98 VAL A O 1
ATOM 772 N N . PHE A 1 99 ? 7.494 0.403 -6.539 1.00 93.75 99 PHE A N 1
ATOM 773 C CA . PHE A 1 99 ? 8.273 0.009 -5.369 1.00 93.75 99 PHE A CA 1
ATOM 774 C C . PHE A 1 99 ? 9.011 1.157 -4.682 1.00 93.75 99 PHE A C 1
ATOM 776 O O . PHE A 1 99 ? 9.597 0.918 -3.633 1.00 93.75 99 PHE A O 1
ATOM 783 N N . ASP A 1 100 ? 8.930 2.382 -5.204 1.00 90.88 100 ASP A N 1
ATOM 784 C CA . ASP A 1 100 ? 9.423 3.580 -4.523 1.00 90.88 100 ASP A CA 1
ATOM 785 C C . ASP A 1 100 ? 8.828 3.677 -3.089 1.00 90.88 100 ASP A C 1
ATOM 787 O O . ASP A 1 100 ? 7.597 3.737 -2.927 1.00 90.88 100 ASP A O 1
ATOM 791 N N . PRO A 1 101 ? 9.664 3.636 -2.029 1.00 90.25 101 PRO A N 1
ATOM 792 C CA . PRO A 1 101 ? 9.217 3.645 -0.639 1.00 90.25 101 PRO A CA 1
ATOM 793 C C . PRO A 1 101 ? 8.728 5.022 -0.179 1.00 90.25 101 PRO A C 1
ATOM 795 O O . PRO A 1 101 ? 8.014 5.102 0.821 1.00 90.25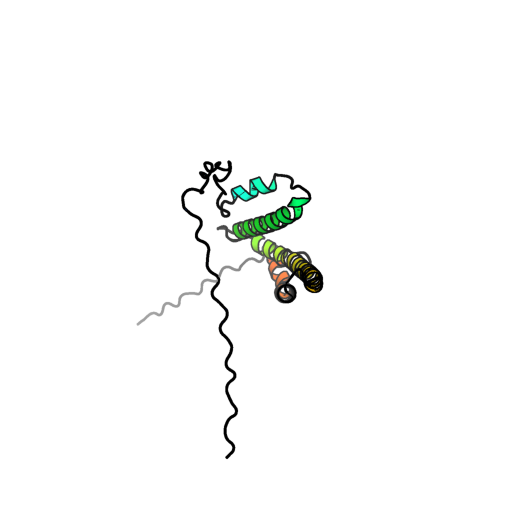 101 PRO A O 1
ATOM 798 N N . GLU A 1 102 ? 9.069 6.097 -0.889 1.00 88.56 102 GLU A N 1
ATOM 799 C CA . GLU A 1 102 ? 8.658 7.459 -0.557 1.00 88.56 102 GLU A CA 1
ATOM 800 C C . GLU A 1 102 ? 7.413 7.884 -1.341 1.00 88.56 102 GLU A C 1
ATOM 802 O O . GLU A 1 102 ? 6.440 8.372 -0.759 1.00 88.56 102 GLU A O 1
ATOM 807 N N . HIS A 1 103 ? 7.419 7.682 -2.659 1.00 87.38 103 HIS A N 1
ATOM 808 C CA . HIS A 1 103 ? 6.404 8.224 -3.571 1.00 87.38 103 HIS A CA 1
ATOM 809 C C . HIS A 1 103 ? 5.576 7.147 -4.280 1.00 87.38 103 HIS A C 1
ATOM 811 O O . HIS A 1 103 ? 4.566 7.463 -4.919 1.00 87.38 103 HIS A O 1
ATOM 817 N N . GLY A 1 104 ? 5.980 5.884 -4.163 1.00 92.25 104 GLY A N 1
ATOM 818 C CA . GLY A 1 104 ? 5.373 4.764 -4.864 1.00 92.25 104 GLY A CA 1
ATOM 819 C C . GLY A 1 104 ? 4.171 4.144 -4.164 1.00 92.25 104 GLY A C 1
ATOM 820 O O . GLY A 1 104 ? 3.733 4.534 -3.075 1.00 92.25 104 GLY A O 1
ATOM 821 N N . ALA A 1 105 ? 3.620 3.117 -4.812 1.00 94.25 105 ALA A N 1
ATOM 822 C CA . ALA A 1 105 ? 2.503 2.351 -4.269 1.00 94.25 105 ALA A CA 1
ATOM 823 C C . ALA A 1 105 ? 2.889 1.620 -2.974 1.00 94.25 105 ALA A C 1
ATOM 825 O O . ALA A 1 105 ? 2.058 1.530 -2.066 1.00 94.25 105 ALA A O 1
ATOM 826 N N . LEU A 1 106 ? 4.136 1.140 -2.871 1.00 94.94 106 LEU A N 1
ATOM 827 C CA . LEU A 1 106 ? 4.667 0.534 -1.652 1.00 94.94 106 LEU A CA 1
ATOM 828 C C . LEU A 1 106 ? 4.675 1.540 -0.495 1.00 94.94 106 LEU A C 1
ATOM 830 O O . LEU A 1 106 ? 4.041 1.275 0.525 1.00 94.94 106 LEU A O 1
ATOM 834 N N . GLY A 1 107 ? 5.278 2.720 -0.674 1.00 95.56 107 GLY A N 1
ATOM 835 C CA . GLY A 1 107 ? 5.294 3.780 0.344 1.00 95.56 107 GLY A CA 1
ATOM 836 C C . GLY A 1 107 ? 3.897 4.222 0.793 1.00 95.56 107 GLY A C 1
ATOM 837 O O . GLY A 1 107 ? 3.598 4.326 1.993 1.00 95.56 107 GLY A O 1
ATOM 838 N N . ALA A 1 108 ? 2.984 4.401 -0.165 1.00 95.69 108 ALA A N 1
ATOM 839 C CA . ALA A 1 108 ? 1.589 4.727 0.119 1.00 95.69 108 ALA A CA 1
ATOM 840 C C . ALA A 1 108 ? 0.886 3.626 0.935 1.00 95.69 108 ALA A C 1
ATOM 842 O O . ALA A 1 108 ? 0.123 3.926 1.861 1.00 95.69 108 ALA A O 1
ATOM 843 N N . PHE A 1 109 ? 1.146 2.352 0.631 1.00 96.12 109 PHE A N 1
ATOM 844 C CA . PHE A 1 109 ? 0.560 1.226 1.356 1.00 96.12 109 PHE A CA 1
ATOM 845 C C . PHE A 1 109 ? 1.158 1.063 2.760 1.00 96.12 109 PHE A C 1
ATOM 847 O O . PHE A 1 109 ? 0.408 0.837 3.712 1.00 96.12 109 PHE A O 1
ATOM 854 N N . THR A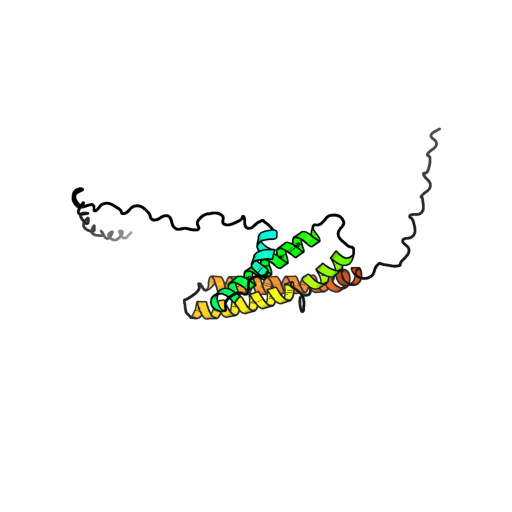 1 110 ? 2.464 1.280 2.927 1.00 97.31 110 THR A N 1
ATOM 855 C CA . THR A 1 110 ? 3.134 1.343 4.237 1.00 97.31 110 THR A CA 1
ATOM 856 C C . THR A 1 110 ? 2.510 2.431 5.114 1.00 97.31 110 THR A C 1
ATOM 858 O O . THR A 1 110 ? 2.133 2.184 6.263 1.00 97.31 110 THR A O 1
ATOM 861 N N . THR A 1 111 ? 2.276 3.619 4.550 1.00 96.94 111 THR A N 1
ATOM 862 C CA . THR A 1 111 ? 1.615 4.738 5.244 1.00 96.94 111 THR A CA 1
ATOM 863 C C . THR A 1 111 ? 0.168 4.411 5.624 1.00 96.94 111 THR A C 1
ATOM 865 O O . THR A 1 111 ? -0.290 4.737 6.730 1.00 96.94 111 THR A O 1
ATOM 868 N N . LEU A 1 112 ? -0.567 3.735 4.735 1.00 96.31 112 LEU A N 1
ATOM 869 C CA . LEU A 1 112 ? -1.923 3.263 5.008 1.00 96.31 112 LEU A CA 1
ATOM 870 C C . LEU A 1 112 ? -1.935 2.247 6.158 1.00 96.31 112 LEU A C 1
ATOM 872 O O . LEU A 1 112 ? -2.753 2.384 7.068 1.00 96.31 112 LEU A O 1
ATOM 876 N N . ALA A 1 113 ? -1.024 1.272 6.158 1.00 97.88 113 ALA A N 1
ATOM 877 C CA . ALA A 1 113 ? -0.898 0.274 7.219 1.00 97.88 113 ALA A CA 1
ATOM 878 C C . ALA A 1 113 ? -0.545 0.917 8.572 1.00 97.88 113 ALA A C 1
ATOM 880 O O . ALA A 1 113 ? -1.167 0.599 9.589 1.00 97.88 113 ALA A O 1
ATOM 881 N N . ALA A 1 114 ? 0.371 1.891 8.588 1.00 97.94 114 ALA A N 1
ATOM 882 C CA . ALA A 1 114 ? 0.717 2.646 9.792 1.00 97.94 114 ALA A CA 1
ATOM 883 C C . ALA A 1 114 ? -0.485 3.439 10.340 1.00 97.94 114 ALA A C 1
ATOM 885 O O . ALA A 1 114 ? -0.775 3.409 11.540 1.00 97.94 114 ALA A O 1
ATOM 886 N N . THR A 1 115 ? -1.238 4.104 9.460 1.00 98.00 115 THR A N 1
ATOM 887 C CA . THR A 1 115 ? -2.479 4.807 9.823 1.00 98.00 115 THR A CA 1
ATOM 888 C C . THR A 1 115 ? -3.535 3.844 10.364 1.00 98.00 115 THR A C 1
ATOM 890 O O . THR A 1 115 ? -4.150 4.113 11.398 1.00 98.00 115 THR A O 1
ATOM 893 N N . ALA A 1 116 ? -3.720 2.700 9.705 1.00 97.50 116 ALA A N 1
ATOM 894 C CA . ALA A 1 116 ? -4.656 1.665 10.124 1.00 97.50 116 ALA A CA 1
ATOM 895 C C . ALA A 1 116 ? -4.283 1.076 11.492 1.00 97.50 116 ALA A C 1
ATOM 897 O O . ALA A 1 116 ? -5.168 0.854 12.315 1.00 97.50 116 ALA A O 1
ATOM 898 N N . SER A 1 117 ? -2.990 0.891 11.773 1.00 98.38 117 SER A N 1
ATOM 899 C CA . SER A 1 117 ? -2.492 0.454 13.082 1.00 98.38 117 SER A CA 1
ATOM 900 C C . SER A 1 117 ? -2.859 1.446 14.190 1.00 98.38 117 SER A C 1
ATOM 902 O O . SER A 1 117 ? -3.427 1.051 15.208 1.00 98.38 117 SER A O 1
ATOM 904 N N . ARG A 1 118 ? -2.650 2.752 13.967 1.00 98.31 118 ARG A N 1
ATOM 905 C CA . ARG A 1 118 ? -3.055 3.807 14.919 1.00 98.31 118 ARG A CA 1
ATOM 906 C C . ARG A 1 118 ? -4.569 3.855 15.123 1.00 98.31 118 ARG A C 1
ATOM 908 O O . ARG A 1 118 ? -5.035 4.005 16.250 1.00 98.31 118 ARG A O 1
ATOM 915 N N . PHE A 1 119 ? -5.346 3.700 14.053 1.00 97.88 119 PHE A N 1
ATOM 916 C CA . PHE A 1 119 ? -6.801 3.598 14.158 1.00 97.88 119 PHE A CA 1
ATOM 917 C C . PHE A 1 119 ? -7.213 2.369 14.982 1.00 97.88 119 PHE A C 1
ATOM 919 O O . PHE A 1 119 ? -8.008 2.486 15.913 1.00 97.88 119 PHE A O 1
ATOM 926 N N . ALA A 1 120 ? -6.634 1.200 14.700 1.00 98.25 120 ALA A N 1
ATOM 927 C CA . ALA A 1 120 ? -6.916 -0.034 15.425 1.00 98.25 120 ALA A CA 1
ATOM 928 C C . ALA A 1 120 ? -6.533 0.061 16.907 1.00 98.25 120 ALA A C 1
ATOM 930 O O . ALA A 1 120 ? -7.284 -0.427 17.746 1.00 98.25 120 ALA A O 1
ATOM 931 N N . GLN A 1 121 ? -5.434 0.745 17.241 1.00 98.31 121 GLN A N 1
ATOM 932 C CA . GLN A 1 121 ? -5.064 1.055 18.622 1.00 98.31 121 GLN A CA 1
ATOM 933 C C . GLN A 1 121 ? -6.187 1.811 19.338 1.00 98.31 121 GLN A C 1
ATOM 935 O O . GLN A 1 121 ? -6.635 1.383 20.399 1.00 98.31 121 GLN A O 1
ATOM 940 N N . GLN A 1 122 ? -6.678 2.904 18.744 1.00 98.31 122 GLN A N 1
ATOM 941 C CA . GLN A 1 122 ? -7.754 3.708 19.330 1.00 98.31 122 GLN A CA 1
ATOM 942 C C . GLN A 1 122 ? -9.027 2.880 19.543 1.00 98.31 122 GLN A C 1
ATOM 944 O O . GLN A 1 122 ? -9.643 2.955 20.606 1.00 98.31 122 GLN A O 1
ATOM 949 N N . GLN A 1 123 ? -9.402 2.060 18.558 1.00 98.31 123 GLN A N 1
ATOM 950 C CA . GLN A 1 123 ? -10.568 1.181 18.660 1.00 98.31 123 GLN A CA 1
ATOM 951 C C . GLN A 1 123 ? -10.378 0.079 19.714 1.00 98.31 123 GLN A C 1
ATOM 953 O O . GLN A 1 123 ? -11.323 -0.248 20.431 1.00 98.31 123 GLN A O 1
ATOM 958 N N . ALA A 1 124 ? -9.170 -0.471 19.854 1.00 97.88 124 ALA A N 1
ATOM 959 C CA . ALA A 1 124 ? -8.855 -1.475 20.867 1.00 97.88 124 ALA A CA 1
ATOM 960 C C . ALA A 1 124 ? -8.903 -0.893 22.285 1.00 97.88 124 ALA A C 1
ATOM 962 O O . ALA A 1 124 ? -9.501 -1.497 23.173 1.00 97.88 124 ALA A O 1
ATOM 963 N N . THR A 1 125 ? -8.378 0.319 22.494 1.00 97.69 125 THR A N 1
ATOM 964 C CA . THR A 1 125 ? -8.500 1.041 23.774 1.00 97.69 125 THR A CA 1
ATOM 965 C C . THR A 1 125 ? -9.962 1.296 24.154 1.00 97.69 125 THR A C 1
ATOM 967 O O . THR A 1 125 ? -10.299 1.304 25.334 1.00 97.69 125 THR A O 1
ATOM 970 N N . GLN A 1 126 ? -10.844 1.469 23.167 1.00 97.75 126 GLN A N 1
ATOM 971 C CA . GLN A 1 126 ? -12.289 1.637 23.364 1.00 97.75 126 GLN A CA 1
ATOM 972 C C . GLN A 1 126 ? -13.052 0.306 23.500 1.00 97.75 126 GLN A C 1
ATOM 974 O O . GLN A 1 126 ? -14.266 0.319 23.693 1.00 97.75 126 GLN A O 1
ATOM 979 N N . GLY A 1 127 ? -12.375 -0.842 23.388 1.00 97.56 127 GLY A N 1
ATOM 980 C CA . GLY A 1 127 ? -12.993 -2.171 23.439 1.00 97.56 127 GLY A CA 1
ATOM 981 C C . GLY A 1 127 ? -13.787 -2.560 22.184 1.00 97.56 127 GLY A C 1
ATOM 982 O O . GLY A 1 127 ? -14.549 -3.523 22.225 1.00 97.56 127 GLY A O 1
ATOM 983 N N . LEU A 1 128 ? -13.633 -1.825 21.076 1.00 98.19 128 LEU A N 1
ATOM 984 C CA . LEU A 1 128 ? -14.337 -2.066 19.809 1.00 98.19 128 LEU A CA 1
ATOM 985 C C . LEU A 1 128 ? -13.606 -3.054 18.891 1.00 98.19 128 LEU A C 1
ATOM 987 O O .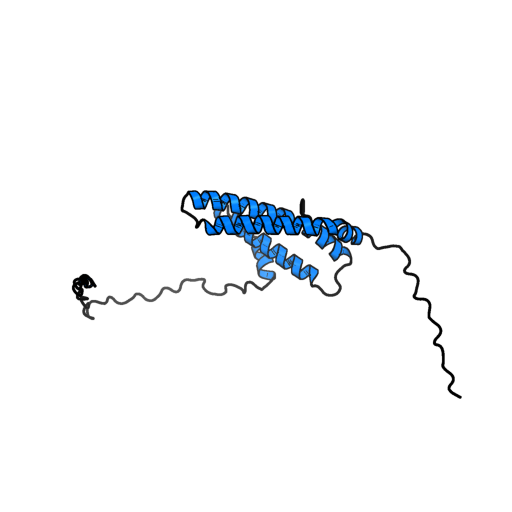 LEU A 1 128 ? -14.242 -3.686 18.049 1.00 98.19 128 LEU A O 1
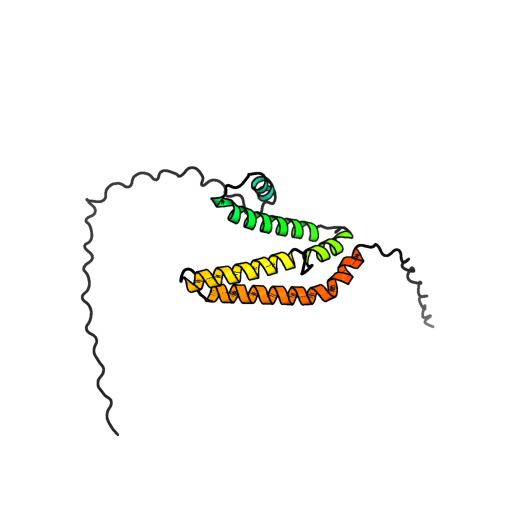ATOM 991 N N . LEU A 1 129 ? -12.289 -3.204 19.055 1.00 97.94 129 LEU A N 1
ATOM 992 C CA . LEU A 1 129 ? -11.480 -4.202 18.355 1.00 97.94 129 LEU A CA 1
ATOM 993 C C . LEU A 1 129 ? -10.623 -5.014 19.337 1.00 97.94 129 LEU A C 1
ATOM 995 O O . LEU A 1 129 ? -10.213 -4.483 20.370 1.00 97.94 129 LEU A O 1
ATOM 999 N N . PRO A 1 130 ? -10.302 -6.279 19.015 1.00 98.12 130 PRO A N 1
ATOM 1000 C CA . PRO A 1 130 ? -9.303 -7.035 19.759 1.00 98.12 130 PRO A CA 1
ATOM 1001 C C . PRO A 1 130 ? -7.912 -6.380 19.644 1.00 98.12 130 PRO A C 1
ATOM 1003 O O . PRO A 1 130 ? -7.537 -5.953 18.543 1.00 98.12 130 PRO A O 1
ATOM 1006 N N . PRO A 1 131 ? -7.114 -6.320 20.727 1.00 97.75 131 PRO A N 1
ATOM 1007 C CA . PRO A 1 131 ? -5.746 -5.794 20.690 1.00 97.75 131 PRO A CA 1
ATOM 1008 C C . PRO A 1 131 ? -4.840 -6.485 19.661 1.00 97.75 131 PRO A C 1
ATOM 1010 O O . PRO A 1 131 ? -3.944 -5.855 19.102 1.00 97.75 131 PRO A O 1
ATOM 1013 N N . GLU A 1 132 ? -5.093 -7.757 19.355 1.00 98.25 132 GLU A N 1
ATOM 1014 C CA . GLU A 1 132 ? -4.348 -8.542 18.368 1.00 98.25 132 GLU A CA 1
ATOM 1015 C C . GLU A 1 132 ? -4.421 -7.922 16.968 1.00 98.25 132 GLU A C 1
ATOM 1017 O O . GLU A 1 132 ? -3.464 -8.021 16.204 1.00 98.25 132 GLU A O 1
ATOM 1022 N N . VAL A 1 133 ? -5.522 -7.236 16.634 1.00 98.00 133 VAL A N 1
ATOM 1023 C CA . VAL A 1 133 ? -5.681 -6.550 15.343 1.00 98.00 133 VAL A CA 1
ATOM 1024 C C . VAL A 1 133 ? -4.735 -5.355 15.242 1.00 98.00 133 VAL A C 1
ATOM 1026 O O . VAL A 1 133 ? -4.099 -5.162 14.207 1.00 98.00 133 VAL A O 1
ATOM 1029 N N . TRP A 1 134 ? -4.601 -4.573 16.318 1.00 98.06 134 TRP A N 1
ATOM 1030 C CA . TRP A 1 134 ? -3.630 -3.479 16.378 1.00 98.06 134 TRP A CA 1
ATOM 1031 C C . TRP A 1 134 ? -2.202 -4.015 16.238 1.00 98.06 134 TRP A C 1
ATOM 1033 O O . TRP A 1 134 ? -1.444 -3.521 15.402 1.00 98.06 134 TRP A O 1
ATOM 1043 N N . LEU A 1 135 ? -1.854 -5.064 16.989 1.00 98.19 135 LEU A N 1
ATOM 1044 C CA . LEU A 1 135 ? -0.523 -5.671 16.924 1.00 98.19 135 LEU A CA 1
ATOM 1045 C C . LEU A 1 135 ? -0.203 -6.213 15.525 1.00 98.19 135 LEU A C 1
ATOM 1047 O O . LEU A 1 135 ? 0.892 -5.978 15.016 1.00 98.19 135 LEU A O 1
ATOM 1051 N N . ALA A 1 136 ? -1.157 -6.887 14.881 1.00 98.44 136 ALA A N 1
ATOM 1052 C CA . ALA A 1 136 ? -0.986 -7.404 13.528 1.00 98.44 136 ALA A CA 1
ATOM 1053 C C . ALA A 1 136 ? -0.761 -6.279 12.506 1.00 98.44 136 ALA A C 1
ATOM 1055 O O . ALA A 1 136 ? 0.143 -6.378 11.680 1.00 98.44 136 ALA A O 1
ATOM 1056 N N . LEU A 1 137 ? -1.530 -5.188 12.584 1.00 98.31 137 LEU A N 1
ATOM 1057 C CA . LEU A 1 137 ? -1.362 -4.039 11.690 1.00 98.31 137 LEU A CA 1
ATOM 1058 C C . LEU A 1 137 ? -0.047 -3.295 11.934 1.00 98.31 137 LEU A C 1
ATOM 1060 O O . LEU A 1 137 ? 0.597 -2.874 10.979 1.00 98.31 137 LEU A O 1
ATOM 1064 N N . GLY A 1 138 ? 0.372 -3.148 13.193 1.00 97.94 138 GLY A N 1
ATOM 1065 C CA . GLY A 1 138 ? 1.675 -2.573 13.530 1.00 97.94 138 GLY A CA 1
ATOM 1066 C C . GLY A 1 138 ? 2.827 -3.406 12.977 1.00 97.94 138 GLY A C 1
ATOM 1067 O O . GLY A 1 138 ? 3.742 -2.858 12.373 1.00 97.94 138 GLY A O 1
ATOM 1068 N N . ARG A 1 139 ? 2.746 -4.733 13.107 1.00 98.44 139 ARG A N 1
ATOM 1069 C CA . ARG A 1 139 ? 3.737 -5.646 12.535 1.00 98.44 139 ARG A CA 1
ATOM 1070 C C . ARG A 1 139 ? 3.776 -5.570 11.010 1.00 98.44 139 ARG A C 1
ATOM 1072 O O . ARG A 1 139 ? 4.858 -5.450 10.456 1.00 98.44 139 ARG A O 1
ATOM 1079 N N . ALA A 1 140 ? 2.617 -5.577 10.354 1.00 98.38 140 ALA A N 1
ATOM 1080 C CA . ALA A 1 140 ? 2.543 -5.444 8.903 1.00 98.38 140 ALA A CA 1
ATOM 1081 C C . ALA A 1 140 ? 3.150 -4.119 8.414 1.00 98.38 140 ALA A C 1
ATOM 1083 O O . ALA A 1 140 ? 3.871 -4.111 7.425 1.00 98.38 140 ALA A O 1
ATOM 1084 N N . ALA A 1 141 ? 2.901 -3.007 9.115 1.00 97.88 141 ALA A N 1
ATOM 1085 C CA . ALA A 1 141 ? 3.500 -1.719 8.771 1.00 97.88 141 ALA A CA 1
ATOM 1086 C C . ALA A 1 141 ? 5.035 -1.741 8.875 1.00 97.88 141 ALA A C 1
ATOM 1088 O O . ALA A 1 141 ? 5.701 -1.198 8.000 1.00 97.88 141 ALA A O 1
ATOM 1089 N N . ASN A 1 142 ? 5.588 -2.396 9.902 1.00 98.06 142 ASN A N 1
ATOM 1090 C CA . ASN A 1 142 ? 7.037 -2.550 10.048 1.00 98.06 142 ASN A CA 1
ATOM 1091 C C . ASN A 1 142 ? 7.625 -3.444 8.949 1.00 98.06 142 ASN A C 1
ATOM 1093 O O . ASN A 1 142 ? 8.582 -3.047 8.304 1.00 98.06 142 ASN A O 1
ATOM 1097 N N . GLU A 1 143 ? 7.016 -4.603 8.680 1.00 98.31 143 GLU A N 1
ATOM 1098 C CA . GLU A 1 143 ? 7.485 -5.516 7.626 1.00 98.31 143 GLU A CA 1
ATOM 1099 C C . GLU A 1 143 ? 7.461 -4.844 6.242 1.00 98.31 143 GLU A C 1
ATOM 1101 O O . GLU A 1 143 ? 8.394 -5.004 5.463 1.00 98.31 143 GLU A O 1
ATOM 1106 N N . LEU A 1 144 ? 6.432 -4.044 5.941 1.00 97.50 144 LEU A N 1
ATOM 1107 C CA . LEU A 1 144 ? 6.365 -3.275 4.693 1.00 97.50 144 LEU A CA 1
ATOM 1108 C C . LEU A 1 144 ? 7.425 -2.172 4.616 1.00 97.50 144 LEU A C 1
ATOM 1110 O O . LEU A 1 144 ? 7.956 -1.919 3.538 1.00 97.50 144 LEU A O 1
ATOM 1114 N N . ASN A 1 145 ? 7.722 -1.512 5.737 1.00 96.38 145 ASN A N 1
ATOM 1115 C CA . ASN A 1 145 ? 8.793 -0.525 5.808 1.00 96.38 145 ASN A CA 1
ATOM 1116 C C . ASN A 1 145 ? 10.158 -1.173 5.551 1.00 96.38 145 ASN A C 1
ATOM 1118 O O . ASN A 1 145 ? 10.926 -0.654 4.752 1.00 96.38 145 ASN A O 1
ATOM 1122 N N . ASP A 1 146 ? 10.428 -2.316 6.181 1.00 96.62 146 ASP A N 1
ATOM 1123 C CA . ASP A 1 146 ? 11.686 -3.048 6.015 1.00 96.62 146 ASP A CA 1
ATOM 1124 C C . ASP A 1 146 ? 11.859 -3.525 4.563 1.00 96.62 146 ASP A C 1
ATOM 1126 O O . ASP A 1 146 ? 12.904 -3.294 3.965 1.00 96.62 146 ASP A O 1
ATOM 1130 N N . ILE A 1 147 ? 10.800 -4.061 3.940 1.00 95.81 147 ILE A N 1
ATOM 1131 C CA . ILE A 1 147 ? 10.797 -4.385 2.500 1.00 95.81 147 ILE A CA 1
ATOM 1132 C C . ILE A 1 147 ? 11.080 -3.141 1.644 1.00 95.81 147 ILE A C 1
ATOM 1134 O O . ILE A 1 147 ? 11.776 -3.233 0.637 1.00 95.81 147 ILE A O 1
ATOM 1138 N N . GLY A 1 148 ? 10.522 -1.985 2.011 1.00 94.88 148 GLY A N 1
ATOM 1139 C CA . GLY A 1 148 ? 10.774 -0.724 1.313 1.00 94.88 148 GLY A CA 1
ATOM 1140 C C . GLY A 1 148 ? 12.243 -0.311 1.364 1.00 94.88 148 GLY A C 1
ATOM 1141 O O . GLY A 1 148 ? 12.786 0.084 0.338 1.00 94.88 148 GLY A O 1
ATOM 1142 N N . LEU A 1 149 ? 12.889 -0.463 2.523 1.00 94.00 149 LEU A N 1
ATOM 1143 C CA . LEU A 1 149 ? 14.320 -0.194 2.686 1.00 94.00 149 LEU A CA 1
ATOM 1144 C C . LEU A 1 149 ? 15.176 -1.152 1.851 1.00 94.00 149 LEU A C 1
ATOM 1146 O O . LEU A 1 149 ? 16.082 -0.697 1.162 1.00 94.00 149 LEU A O 1
ATOM 1150 N N . ASP A 1 15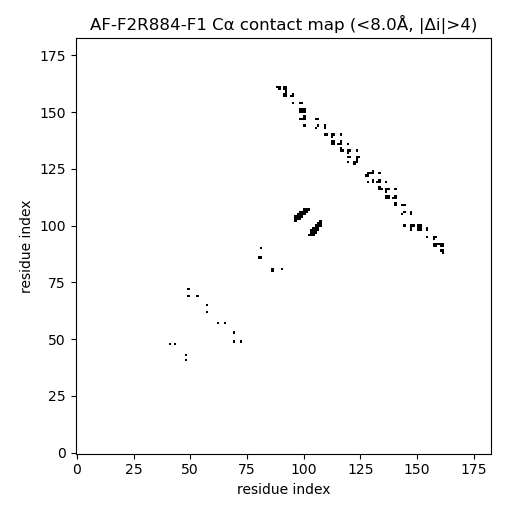0 ? 14.851 -2.447 1.852 1.00 93.56 150 ASP A N 1
ATOM 1151 C CA . ASP A 1 150 ? 15.561 -3.444 1.038 1.00 93.56 150 ASP A CA 1
ATOM 1152 C C . ASP A 1 150 ? 15.444 -3.142 -0.469 1.00 93.56 150 ASP A C 1
ATOM 1154 O O . ASP A 1 150 ? 16.377 -3.363 -1.241 1.00 93.56 150 ASP A O 1
ATOM 1158 N N . LEU A 1 151 ? 14.284 -2.650 -0.918 1.00 92.25 151 LEU A N 1
ATOM 1159 C CA . LEU A 1 151 ? 14.049 -2.335 -2.328 1.00 92.25 151 LEU A CA 1
ATOM 1160 C C . LEU A 1 151 ? 14.683 -1.013 -2.760 1.00 92.25 151 LEU A C 1
ATOM 1162 O O . LEU A 1 151 ? 15.101 -0.926 -3.917 1.00 92.25 151 LEU A O 1
ATOM 1166 N N . ASP A 1 152 ? 14.784 -0.025 -1.866 1.00 90.69 152 ASP A N 1
ATOM 1167 C CA . ASP A 1 152 ? 15.416 1.277 -2.126 1.00 90.69 152 ASP A CA 1
ATOM 1168 C C . ASP A 1 152 ? 16.841 1.114 -2.676 1.00 90.69 152 ASP A C 1
ATOM 1170 O O . ASP A 1 152 ? 17.205 1.736 -3.675 1.00 90.69 152 ASP A O 1
ATOM 1174 N N . GLU A 1 153 ? 17.594 0.147 -2.137 1.00 90.00 153 GLU A N 1
ATOM 1175 C CA . GLU A 1 153 ? 18.944 -0.224 -2.595 1.00 90.00 153 GLU A CA 1
ATOM 1176 C C . GLU A 1 153 ? 19.010 -0.619 -4.085 1.00 90.00 153 GLU A C 1
ATOM 1178 O O . GLU A 1 153 ? 20.082 -0.632 -4.701 1.00 90.00 153 GLU A O 1
ATOM 1183 N N . HIS A 1 154 ? 17.876 -0.974 -4.689 1.00 90.44 154 HIS A N 1
ATOM 1184 C CA . HIS A 1 154 ? 17.775 -1.458 -6.063 1.00 90.44 154 HIS A CA 1
ATOM 1185 C C . HIS A 1 154 ? 16.978 -0.535 -6.990 1.00 90.44 154 HIS A C 1
ATOM 1187 O O . HIS A 1 154 ? 16.982 -0.758 -8.209 1.00 90.44 154 HIS A O 1
ATOM 1193 N N . LEU A 1 155 ? 16.340 0.518 -6.474 1.00 87.06 155 LEU A N 1
ATOM 1194 C CA . LEU A 1 155 ? 15.501 1.402 -7.285 1.00 87.06 155 LEU A CA 1
ATOM 1195 C C . LEU A 1 155 ? 16.288 2.149 -8.353 1.00 87.06 155 LEU A C 1
ATOM 1197 O O . LEU A 1 155 ? 15.813 2.236 -9.483 1.00 87.06 155 LEU A O 1
ATOM 1201 N N . ASP A 1 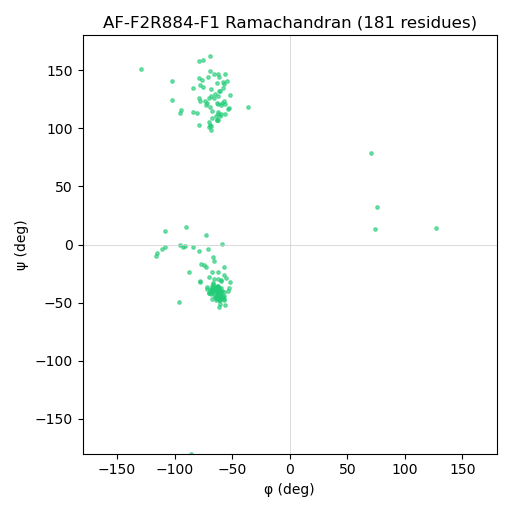156 ? 17.515 2.582 -8.063 1.00 85.06 156 ASP A N 1
ATOM 1202 C CA . ASP A 1 156 ? 18.389 3.210 -9.062 1.00 85.06 156 ASP A CA 1
ATOM 1203 C C . ASP A 1 156 ? 18.677 2.272 -10.242 1.00 85.06 156 ASP 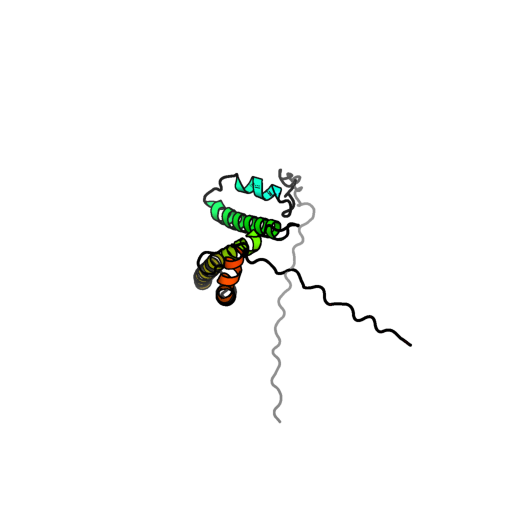A C 1
ATOM 1205 O O . ASP A 1 156 ? 18.705 2.691 -11.402 1.00 85.06 156 ASP A O 1
ATOM 1209 N N . THR A 1 157 ? 18.830 0.972 -9.967 1.00 87.50 157 THR A N 1
ATOM 1210 C CA . THR A 1 157 ? 19.054 -0.044 -11.006 1.00 87.50 157 THR A CA 1
ATOM 1211 C C . THR A 1 157 ? 17.803 -0.234 -11.865 1.00 87.50 157 THR A C 1
ATOM 1213 O O . THR A 1 157 ? 17.900 -0.338 -13.090 1.00 87.50 157 THR A O 1
ATOM 1216 N N . LEU A 1 158 ? 16.617 -0.236 -11.249 1.00 84.25 158 LEU A N 1
ATOM 1217 C CA . LEU A 1 158 ? 15.343 -0.320 -11.968 1.00 84.25 158 LEU A CA 1
ATOM 1218 C C . LEU A 1 158 ? 15.053 0.960 -12.768 1.00 84.25 158 LEU A C 1
ATOM 1220 O O . LEU A 1 158 ? 14.587 0.888 -13.906 1.00 84.25 158 LEU A O 1
ATOM 1224 N N . ALA A 1 159 ? 15.372 2.131 -12.219 1.00 81.00 159 ALA A N 1
ATOM 1225 C CA . ALA A 1 159 ? 15.204 3.421 -12.876 1.00 81.00 159 ALA A CA 1
ATOM 1226 C C . ALA A 1 159 ? 16.149 3.5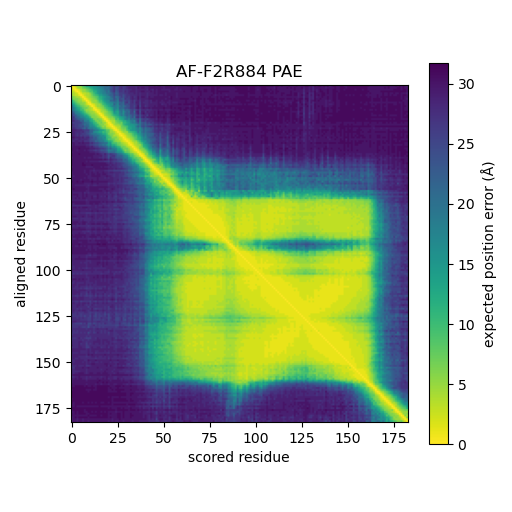74 -14.074 1.00 81.00 159 ALA A C 1
ATOM 1228 O O . ALA A 1 159 ? 15.734 4.070 -15.122 1.00 81.00 159 ALA A O 1
ATOM 1229 N N . ALA A 1 160 ? 17.389 3.086 -13.972 1.00 81.50 160 ALA A N 1
ATOM 1230 C CA . ALA A 1 160 ? 18.351 3.088 -15.072 1.00 81.50 160 ALA A CA 1
ATOM 1231 C C . ALA A 1 160 ? 17.892 2.246 -16.276 1.00 81.50 160 ALA A C 1
ATOM 1233 O O . ALA A 1 160 ? 18.280 2.536 -17.404 1.00 81.50 160 ALA A O 1
ATOM 1234 N N . ALA A 1 161 ? 17.008 1.262 -16.087 1.00 75.69 161 ALA A N 1
ATOM 1235 C CA . ALA A 1 161 ? 16.420 0.510 -17.197 1.00 75.69 161 ALA A CA 1
ATOM 1236 C C . ALA A 1 161 ? 15.490 1.358 -18.096 1.00 75.69 161 ALA A C 1
ATOM 1238 O O . ALA A 1 161 ? 15.129 0.914 -19.186 1.00 75.69 161 ALA A O 1
ATOM 1239 N N . ARG A 1 162 ? 15.126 2.587 -17.684 1.00 68.38 162 ARG A N 1
ATOM 1240 C CA . ARG A 1 162 ? 14.390 3.568 -18.512 1.00 68.38 162 ARG A CA 1
ATOM 1241 C C . ARG A 1 162 ? 15.167 3.999 -19.747 1.00 68.38 162 ARG A C 1
ATOM 1243 O O . ARG A 1 162 ? 14.556 4.375 -20.747 1.00 68.38 162 ARG A O 1
ATOM 1250 N N . THR A 1 163 ? 16.495 4.005 -19.679 1.00 61.09 163 THR A N 1
ATOM 1251 C CA . THR A 1 163 ? 17.335 4.421 -20.796 1.00 61.09 163 THR A CA 1
ATOM 1252 C C . THR A 1 163 ? 17.741 3.187 -21.600 1.00 61.09 163 THR A C 1
ATOM 1254 O O . THR A 1 163 ? 18.446 2.316 -21.087 1.00 61.09 163 THR A O 1
ATOM 1257 N N . PRO A 1 164 ? 17.324 3.061 -22.877 1.00 56.19 164 PRO A N 1
ATOM 1258 C CA . PRO A 1 164 ? 17.873 2.019 -23.728 1.00 56.19 164 PRO A CA 1
ATOM 1259 C C . PRO A 1 164 ? 19.383 2.233 -23.793 1.00 56.19 164 PRO A C 1
ATOM 1261 O O . PRO A 1 164 ? 19.850 3.311 -24.165 1.00 56.19 164 PRO A O 1
ATOM 1264 N N . SER A 1 165 ? 20.153 1.225 -23.385 1.00 53.09 165 SER A N 1
ATOM 1265 C CA . SER A 1 165 ? 21.604 1.306 -23.463 1.00 53.09 165 SER A CA 1
ATOM 1266 C C . SER A 1 165 ? 21.995 1.431 -24.935 1.00 53.09 165 SER A C 1
ATOM 1268 O O . SER A 1 165 ? 21.913 0.472 -25.695 1.00 53.09 165 SER A O 1
ATOM 1270 N N . THR A 1 166 ? 22.427 2.619 -25.356 1.00 54.66 166 THR A N 1
ATOM 1271 C CA . THR A 1 166 ? 22.968 2.873 -26.703 1.00 54.66 166 THR A CA 1
ATOM 1272 C C . THR A 1 166 ? 24.368 2.276 -26.876 1.00 54.66 166 THR A C 1
ATOM 1274 O O . THR A 1 166 ? 25.049 2.554 -27.863 1.00 54.66 166 THR A O 1
ATOM 1277 N N . THR A 1 167 ? 24.846 1.480 -25.913 1.00 56.84 167 THR A N 1
ATOM 1278 C CA . THR A 1 167 ? 26.132 0.804 -26.044 1.00 56.84 167 THR A CA 1
ATOM 1279 C C . THR A 1 167 ? 25.997 -0.317 -27.078 1.00 56.84 167 THR A C 1
ATOM 1281 O O . THR A 1 167 ? 25.152 -1.201 -26.928 1.00 56.84 167 THR A O 1
ATOM 1284 N N . PRO A 1 168 ? 26.793 -0.303 -28.164 1.00 51.44 168 PRO A N 1
ATOM 1285 C CA . PRO A 1 168 ? 26.760 -1.379 -29.138 1.00 51.44 168 PRO A CA 1
ATOM 1286 C C . PRO A 1 168 ? 27.187 -2.667 -28.436 1.00 51.44 168 PRO A C 1
ATOM 1288 O O . PRO A 1 168 ? 28.340 -2.799 -28.017 1.00 51.44 168 PRO A O 1
ATOM 1291 N N . VAL A 1 169 ? 26.271 -3.628 -28.311 1.00 65.44 169 VAL A N 1
ATOM 1292 C CA . VAL A 1 169 ? 26.632 -4.990 -27.916 1.00 65.44 169 VAL A CA 1
ATOM 1293 C C . VAL A 1 169 ? 27.551 -5.519 -29.008 1.00 65.44 169 VAL A C 1
ATOM 1295 O O . VAL A 1 169 ? 27.122 -5.769 -30.136 1.00 65.44 169 VAL A O 1
ATOM 1298 N N . LYS A 1 170 ? 28.847 -5.629 -28.697 1.00 67.75 170 LYS A N 1
ATOM 1299 C CA . LYS A 1 170 ? 29.827 -6.202 -29.618 1.00 67.75 170 LYS A CA 1
ATOM 1300 C C . LYS A 1 170 ? 29.350 -7.615 -29.973 1.00 67.75 170 LYS A C 1
ATOM 1302 O O . LYS A 1 170 ? 29.145 -8.410 -29.052 1.00 67.75 170 LYS A O 1
ATOM 1307 N N . PRO A 1 171 ? 29.165 -7.945 -31.265 1.00 67.62 171 PRO A N 1
ATOM 1308 C CA . PRO A 1 171 ? 28.750 -9.284 -31.646 1.00 67.62 171 PRO A CA 1
ATOM 1309 C C . PRO A 1 171 ? 29.761 -10.299 -31.092 1.00 67.62 171 PRO A C 1
ATOM 1311 O O . PRO A 1 171 ? 30.970 -10.027 -31.131 1.00 67.62 171 PRO A O 1
ATOM 1314 N N . PRO A 1 172 ? 29.298 -11.438 -30.544 1.00 68.25 172 PRO A N 1
ATOM 1315 C CA . PRO A 1 172 ? 30.191 -12.464 -30.032 1.00 68.25 172 PRO A CA 1
ATOM 1316 C C . PRO A 1 172 ? 31.137 -12.886 -31.155 1.00 68.25 172 PRO A C 1
ATOM 1318 O O . PRO A 1 172 ? 30.706 -13.288 -32.235 1.00 68.25 172 PRO A O 1
ATOM 1321 N N . VAL A 1 173 ? 32.439 -12.727 -30.913 1.00 73.94 173 VAL A N 1
ATOM 1322 C CA . VAL A 1 173 ? 33.475 -13.104 -31.877 1.00 73.94 173 VAL A CA 1
ATOM 1323 C C . VAL A 1 173 ? 33.379 -14.620 -32.079 1.00 73.94 173 VAL A C 1
ATOM 1325 O O . VAL A 1 173 ? 33.492 -15.352 -31.093 1.00 73.94 173 VAL A O 1
ATOM 1328 N N . PRO A 1 174 ? 33.167 -15.114 -33.314 1.00 66.31 174 PRO A N 1
ATOM 1329 C CA . PRO A 1 174 ? 33.136 -16.544 -33.576 1.00 66.31 174 PRO A CA 1
ATOM 1330 C C . PRO A 1 174 ? 34.477 -17.160 -33.175 1.00 66.31 174 PRO A C 1
ATOM 1332 O O . PRO A 1 174 ? 35.526 -16.778 -33.694 1.00 66.31 174 PRO A O 1
ATOM 1335 N N . VAL A 1 175 ? 34.449 -18.104 -32.238 1.00 71.19 175 VAL A N 1
ATOM 1336 C CA . VAL A 1 175 ? 35.642 -18.854 -31.837 1.00 71.19 175 VAL A CA 1
ATOM 1337 C C . VAL A 1 175 ? 35.885 -19.934 -32.899 1.00 71.19 175 VAL A C 1
ATOM 1339 O O . VAL A 1 175 ? 34.957 -20.695 -33.190 1.00 71.19 175 VAL A O 1
ATOM 1342 N N . PRO A 1 176 ? 37.077 -20.029 -33.514 1.00 70.00 176 PRO A N 1
ATOM 1343 C CA . PRO A 1 176 ? 37.350 -21.067 -34.499 1.00 70.00 176 PRO A CA 1
ATOM 1344 C C . PRO A 1 176 ? 37.241 -22.454 -33.853 1.00 70.00 176 PRO A C 1
ATOM 1346 O O . PRO A 1 176 ? 37.953 -22.776 -32.901 1.00 70.00 176 PRO A O 1
ATOM 1349 N N . LEU A 1 177 ? 36.337 -23.280 -34.383 1.00 64.81 177 LEU A N 1
ATOM 1350 C CA . LEU A 1 177 ? 36.190 -24.683 -34.007 1.00 64.81 177 LEU A CA 1
ATOM 1351 C C . LEU A 1 177 ? 37.485 -25.426 -34.351 1.00 64.81 177 LEU A C 1
ATOM 1353 O O . LEU A 1 177 ? 37.827 -25.610 -35.519 1.00 64.81 177 LEU A O 1
ATOM 1357 N N . VAL A 1 178 ? 38.209 -25.864 -33.321 1.00 62.22 178 VAL A N 1
ATOM 1358 C CA . VAL A 1 178 ? 39.377 -26.734 -33.474 1.00 62.22 178 VAL A CA 1
ATOM 1359 C C . VAL A 1 178 ? 38.891 -28.097 -33.960 1.00 62.22 178 VAL A C 1
ATOM 1361 O O . VAL A 1 178 ? 38.442 -28.934 -33.178 1.00 62.22 178 VAL A O 1
ATOM 1364 N N . VAL A 1 179 ? 38.991 -28.336 -35.267 1.00 61.84 179 VAL A N 1
ATOM 1365 C CA . VAL A 1 179 ? 38.812 -29.671 -35.840 1.00 61.84 179 VAL A CA 1
ATOM 1366 C C . VAL A 1 179 ? 40.006 -30.521 -35.407 1.00 61.84 179 VAL A C 1
ATOM 1368 O O . VAL A 1 179 ? 41.108 -30.402 -35.945 1.00 61.84 179 VAL A O 1
ATOM 1371 N N . ARG A 1 180 ? 39.803 -31.392 -34.414 1.00 59.91 180 ARG A N 1
ATOM 1372 C CA . ARG A 1 180 ? 40.765 -32.450 -34.091 1.00 59.91 180 ARG A CA 1
ATOM 1373 C C . ARG A 1 180 ? 40.775 -33.460 -35.236 1.00 59.91 180 ARG A C 1
ATOM 1375 O O . ARG A 1 180 ? 39.887 -34.299 -35.350 1.00 59.91 180 ARG A O 1
ATOM 1382 N N . ARG A 1 181 ? 41.793 -33.374 -36.091 1.00 67.81 181 ARG A N 1
ATOM 1383 C CA . ARG A 1 181 ? 42.093 -34.386 -37.106 1.00 67.81 181 ARG A CA 1
ATOM 1384 C C . ARG A 1 181 ? 42.609 -35.641 -36.397 1.00 67.81 181 ARG A C 1
ATOM 1386 O O . ARG A 1 181 ? 43.767 -35.674 -35.990 1.00 67.81 181 ARG A O 1
ATOM 1393 N N . HIS A 1 182 ? 41.755 -36.649 -36.239 1.00 51.97 182 HIS A N 1
ATOM 1394 C CA . HIS A 1 182 ? 42.203 -38.000 -35.904 1.00 51.97 182 HIS A CA 1
ATOM 1395 C C . HIS A 1 182 ? 43.021 -38.543 -37.086 1.00 51.97 182 HIS A C 1
ATOM 1397 O O . HIS A 1 182 ? 42.575 -38.471 -38.233 1.00 51.97 182 HIS A O 1
ATOM 1403 N N . ARG A 1 183 ? 44.241 -38.998 -36.802 1.00 68.44 183 ARG A N 1
ATOM 1404 C CA . ARG A 1 183 ? 45.039 -39.843 -37.694 1.00 68.44 183 ARG A CA 1
ATOM 1405 C C . ARG A 1 183 ? 44.939 -41.276 -37.208 1.00 68.44 183 ARG A C 1
ATOM 1407 O O . ARG A 1 183 ? 44.837 -41.439 -35.970 1.00 68.44 183 ARG A O 1
#

Organism: Streptomyces venezuelae (strain ATCC 10712 / CBS 650.69 / DSM 40230 / JCM 4526 / NBRC 13096 / PD 04745) (NCBI:txid953739)

Sequence (183 aa):
MSPPGPRACWPTAPRRSRTRIPPSLRRPRPPARRAPGADHAPARTDPRYWSHALNQQPTPRTYGAYQARSIAARLDHLNEYLTRPGTPPDTVAVLADVFDPEHGALGAFTTLAATASRFAQQQATQGLLPPEVWLALGRAANELNDIGLDLDEHLDTLAAARTPSTTPVKPPVPVPLVVRRHR

Radius of gyration: 32.85 Å; Cα contacts (8 Å, |Δi|>4): 94; chains: 1; bounding box: 98×51×94 Å

Nearest PDB structures (foldseek):
  4tko-assembly1_B  TM=4.222E-01  e=3.744E+00  Aquifex aeolicus VF5
  3ja6-assembly1_I  TM=3.832E-01  e=8.275E+00  Escherichia coli
  4k7k-assembly2_B  TM=2.375E-01  e=8.275E+00  Escherichia coli K-12

Secondary structure (DSSP, 8-state):
-PPPPPPPPPPPPP--------GGG-PPPPP--PPTT-S----TT-HHHHHHHTTSPPPTTTHHHHHHHHHHHHHHHHHHHHTSTT--TTHHHHHHHHH-TTTSHHHHHHHHHHHHHHHHHHHHHTTSS-HHHHHHHHHHHHHHHHHHHHHHHHHHHHHHTTS---S--PPPPPPP-------

pLDDT: mean 75.85, std 19.29, range [39.53, 98.44]

Solvent-accessible surface area (backbone atoms only — not comparable to full-atom values): 11514 Å² total; per-residue (Å²): 142,81,84,86,81,85,83,86,82,81,84,82,80,85,81,80,78,80,83,77,80,65,83,91,73,67,74,82,79,76,80,81,76,78,73,88,78,85,75,73,83,72,65,96,79,49,74,68,59,55,64,61,60,72,74,53,86,70,51,86,94,43,37,67,64,50,49,59,50,52,50,52,52,52,52,50,52,50,51,55,56,71,70,37,88,84,60,58,76,59,51,49,32,50,50,26,51,39,48,28,46,82,85,11,58,45,19,54,48,28,52,49,30,46,50,49,15,56,51,34,42,57,35,24,77,69,69,77,40,63,62,66,58,18,55,51,29,45,50,51,20,50,54,44,46,53,52,25,58,66,42,53,82,44,33,65,64,28,47,55,50,60,54,79,75,85,66,79,78,75,74,81,76,85,75,84,79,80,78,81,80,83,127

Mean predicted aligned error: 17.57 Å

Foldseek 3Di:
DDDDDDDDDDDDDDDDDDDDDDPVPDDDDDPDDPDPDPPDPDPPPPLVVLVVLVPDDDDPVCVVVSVVSNVVSVVVVLVVQLPDPPNDLCNLVVVLQQLQLCRHVLVVVLVVLVVVLVVQVVCVVVVNHPVVSSVVSVVVSVVSNVSSVVCVVCSVVSNVSVDDPPPPPDPPDDDDDPDPDDD